Protein AF-A0A0F9RUY9-F1 (afdb_monomer)

Foldseek 3Di:
DDDPPPPPDDDCDCADPLLPPQQWRDKDKDKDWDWDADPVRDIDTAWIKIKMKTKGFWDAPPDDDDAKKKKKKFWDWDWDWDQDPNFTFIDTATDDDIKIKIKADDGPQKDFDFDDKDWDKDWDCVCDPPTDIDIIIMTIGAQIWGRTTDDTGGSCLNGAWDDDCSCVPSPCPVAVPKTKRWGMKMWIDHPPDGIMIMTMIMIIDRD

Radius of gyration: 20.57 Å; Cα contacts (8 Å, |Δi|>4): 432; chains: 1; bounding box: 50×34×67 Å

Sequence (207 aa):
MAALRTNCACDIVAEFPILKGLGIISANVRTNTDVMLAANNQPLYGATTGDLSITAYAPLSSESLKCSARAGVNYNWDRRTECENGNLIVHFIPRGGIRAYKEGPVTSNINITVVRGYTSFSASASSGPTTPFIYNLHEDGYNFSYSGSPITISESDSKNPKSLSIFTNTGVDLLVNATYYLQSFSWEYTSPNVPTVSYSFLLSYDG

Nearest PDB structures (foldseek):
  6ekv-assembly1_A  TM=3.788E-01  e=4.126E+00  Clostridium botulinum A2 str. Kyoto
  4bcl-assembly1_A  TM=1.188E-01  e=4.216E-01  Prosthecochloris aestuarii
  4tsh-assembly1_B  TM=1.749E-01  e=3.519E+00  Streptococcus mutans
  8fbf-assembly2_B  TM=1.381E-01  e=5.379E+00  Clostridium botulinum E1 str. 'BoNT E Beluga'
  8fbf-assembly1_A  TM=1.053E-01  e=9.641E+00  Clostridium botulinum E1 str. 'BoNT E Beluga'

Organism: NCBI:txid412755

Solvent-accessible surface area (backbone atoms only — not comparable to full-atom values): 12064 Å² total; per-residue (Å²): 138,84,80,82,80,82,78,82,78,87,76,92,54,92,43,42,81,70,49,68,92,47,46,35,53,47,74,48,77,48,77,49,63,45,76,46,71,44,101,82,73,46,80,43,77,51,46,33,37,35,41,38,40,40,33,27,45,44,71,68,94,82,68,84,76,81,58,54,18,37,35,37,37,47,45,50,65,46,81,44,80,46,77,58,98,87,42,55,44,67,47,74,43,58,48,82,78,59,54,22,40,39,27,40,71,62,61,88,46,55,47,61,49,73,76,50,74,48,81,44,77,49,69,51,78,90,61,45,98,77,43,70,71,47,79,33,56,33,31,39,23,30,68,46,32,31,71,36,58,75,67,63,43,49,56,64,43,66,76,38,73,44,84,76,70,85,35,75,85,48,85,52,68,92,56,84,86,47,50,28,31,61,33,34,40,40,38,43,32,53,71,95,53,80,37,33,32,38,40,34,27,40,38,32,34,80,126

Secondary structure (DSSP, 8-state):
-------------SS-GGGTTS-EEEEEEEEEEEEEE-TTSPEEEEEEEEEEEEEEEPP-SS----S-EEEEEEEEEEEEEEEETTEEEEEEEEEEEEEEEEESS--TTEEEEEEEEEEEEE--GGG-TTPPPEEEEEEEEEEEEE--SS--B-GGGGTS-B--GGGTTSS--SSTTPEEEEEEEEEEE-TTSPPEEEEEEEEEE--

Mean predicted aligned error: 9.78 Å

pLDDT: mean 79.73, std 13.86, range [33.72, 95.88]

Structure (mmCIF, N/CA/C/O backbone):
data_AF-A0A0F9RUY9-F1
#
_entry.id   AF-A0A0F9RUY9-F1
#
loop_
_atom_site.group_PDB
_atom_site.id
_atom_site.type_symbol
_atom_site.label_atom_id
_atom_site.label_alt_id
_atom_site.label_comp_id
_atom_site.label_asym_id
_atom_site.label_entity_id
_atom_site.label_seq_id
_atom_site.pdbx_PDB_ins_code
_atom_site.Cartn_x
_atom_site.Cartn_y
_atom_site.Cartn_z
_atom_site.occupancy
_atom_site.B_iso_or_equiv
_atom_site.auth_seq_id
_atom_site.auth_comp_id
_atom_site.auth_asym_id
_atom_site.auth_atom_id
_atom_site.pdbx_PDB_model_num
ATOM 1 N N . MET A 1 1 ? 34.655 12.135 -18.437 1.00 33.72 1 MET A N 1
ATOM 2 C CA . MET A 1 1 ? 34.338 11.422 -17.181 1.00 33.72 1 MET A CA 1
ATOM 3 C C . MET A 1 1 ? 33.744 12.425 -16.207 1.00 33.72 1 MET A C 1
ATOM 5 O O . MET A 1 1 ? 34.487 13.200 -15.621 1.00 33.72 1 MET A O 1
ATOM 9 N N . ALA A 1 2 ? 32.415 12.495 -16.121 1.00 34.81 2 ALA A N 1
ATOM 10 C CA . ALA A 1 2 ? 31.745 13.335 -15.134 1.00 34.81 2 ALA A CA 1
ATOM 11 C C . ALA A 1 2 ? 31.729 12.580 -13.800 1.00 34.81 2 ALA A C 1
ATOM 13 O O . ALA A 1 2 ? 31.236 11.457 -13.729 1.00 34.81 2 ALA A O 1
ATOM 14 N N . ALA A 1 3 ? 32.334 13.169 -12.771 1.00 35.25 3 ALA A N 1
ATOM 15 C CA . ALA A 1 3 ? 32.329 12.620 -11.426 1.00 35.25 3 ALA A CA 1
ATOM 16 C C . ALA A 1 3 ? 30.895 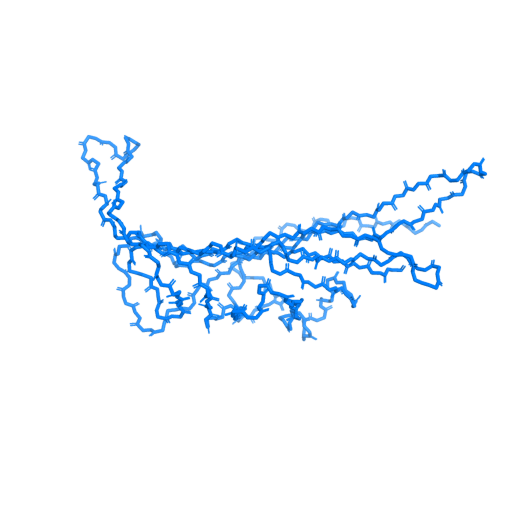12.641 -10.877 1.00 35.25 3 ALA A C 1
ATOM 18 O O . ALA A 1 3 ? 30.324 13.715 -10.676 1.00 35.25 3 ALA A O 1
ATOM 19 N N . LEU A 1 4 ? 30.323 11.461 -10.634 1.00 35.78 4 LEU A N 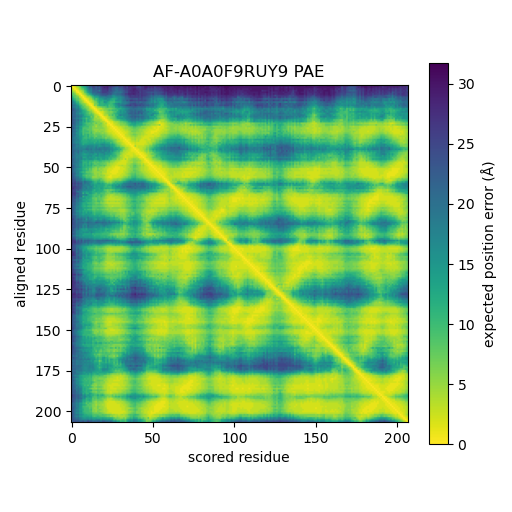1
ATOM 20 C CA . LEU A 1 4 ? 29.107 11.305 -9.840 1.00 35.78 4 LEU A CA 1
ATOM 21 C C . LEU A 1 4 ? 29.417 11.787 -8.419 1.00 35.78 4 LEU A C 1
ATOM 23 O O . LEU A 1 4 ? 30.058 11.089 -7.636 1.00 35.78 4 LEU A O 1
ATOM 27 N N . ARG A 1 5 ? 29.012 13.019 -8.096 1.00 37.62 5 ARG A N 1
ATOM 28 C CA . ARG A 1 5 ? 29.024 13.516 -6.719 1.00 37.62 5 ARG A CA 1
ATOM 29 C C . ARG A 1 5 ? 27.915 12.799 -5.954 1.00 37.62 5 ARG A C 1
ATOM 31 O O . ARG A 1 5 ? 26.756 13.193 -6.028 1.00 37.62 5 ARG A O 1
ATOM 38 N N . THR A 1 6 ? 28.266 11.752 -5.217 1.00 50.25 6 THR A N 1
ATOM 39 C CA . THR A 1 6 ? 27.408 11.145 -4.194 1.00 50.25 6 THR A CA 1
ATOM 40 C C . THR A 1 6 ? 27.319 12.080 -2.991 1.00 50.25 6 THR A C 1
ATOM 42 O O . THR A 1 6 ? 28.040 11.923 -2.008 1.00 50.25 6 THR A O 1
ATOM 45 N N . ASN A 1 7 ? 26.451 13.087 -3.077 1.00 44.03 7 ASN A N 1
ATOM 46 C CA . ASN A 1 7 ? 26.002 13.828 -1.903 1.00 44.03 7 ASN A CA 1
ATOM 47 C C . ASN A 1 7 ? 24.937 12.983 -1.193 1.00 44.03 7 ASN A C 1
ATOM 49 O O . ASN A 1 7 ? 23.747 13.125 -1.460 1.00 44.03 7 ASN A O 1
ATOM 53 N N . CYS A 1 8 ? 25.361 12.087 -0.302 1.00 46.50 8 CYS A N 1
ATOM 54 C CA . CYS A 1 8 ? 24.449 11.474 0.659 1.00 46.50 8 CYS A CA 1
ATOM 55 C C . CYS A 1 8 ? 24.128 12.517 1.738 1.00 46.50 8 CYS A C 1
ATOM 57 O O . CYS A 1 8 ? 24.920 12.720 2.656 1.00 46.50 8 CYS A O 1
ATOM 59 N N . ALA A 1 9 ? 23.000 13.212 1.597 1.00 53.66 9 ALA A N 1
ATOM 60 C CA . ALA A 1 9 ? 22.453 14.061 2.649 1.00 53.66 9 ALA A CA 1
ATOM 61 C C . ALA A 1 9 ? 21.526 13.216 3.535 1.00 53.66 9 ALA A C 1
ATOM 63 O O . ALA A 1 9 ? 20.543 12.654 3.055 1.00 53.66 9 ALA A O 1
ATOM 64 N N . CYS A 1 10 ? 21.866 13.097 4.819 1.00 46.53 10 CYS A N 1
ATOM 65 C CA . CYS A 1 10 ? 21.013 12.483 5.833 1.00 46.53 10 CYS A CA 1
ATOM 66 C C . CYS A 1 10 ? 20.283 13.595 6.589 1.00 46.53 10 CYS A C 1
ATOM 68 O O . CYS A 1 10 ? 20.780 14.069 7.609 1.00 46.53 10 CYS A O 1
ATOM 70 N N . ASP A 1 11 ? 19.119 14.005 6.094 1.00 53.34 11 ASP A N 1
ATOM 71 C CA . ASP A 1 11 ? 18.279 14.978 6.787 1.00 53.34 11 ASP A CA 1
ATOM 72 C C . ASP A 1 11 ? 17.234 14.246 7.636 1.00 53.34 11 ASP A C 1
ATOM 74 O O . ASP A 1 11 ? 16.427 13.464 7.130 1.00 53.34 11 ASP A O 1
ATOM 78 N N . ILE A 1 12 ? 17.247 14.490 8.949 1.00 49.38 12 ILE A N 1
ATOM 79 C CA . ILE A 1 12 ? 16.188 14.021 9.848 1.00 49.38 12 ILE A CA 1
ATOM 80 C C . ILE A 1 12 ? 14.989 14.937 9.626 1.00 49.38 12 ILE A C 1
ATOM 82 O O . ILE A 1 12 ? 14.975 16.083 10.076 1.00 49.38 12 ILE A O 1
ATOM 86 N N . VAL A 1 13 ? 13.983 14.436 8.919 1.00 53.25 13 VAL A N 1
ATOM 87 C CA . VAL A 1 13 ? 12.776 15.191 8.588 1.00 53.25 13 VAL A CA 1
ATOM 88 C C . VAL A 1 13 ? 11.561 14.526 9.227 1.00 53.25 13 VAL A C 1
ATOM 90 O O . VAL A 1 13 ? 11.360 13.323 9.100 1.00 53.25 13 VAL A O 1
ATOM 93 N N . ALA A 1 14 ? 10.752 15.310 9.946 1.00 56.56 14 ALA A N 1
ATOM 94 C CA . ALA A 1 14 ? 9.474 14.839 10.492 1.00 56.56 14 ALA A CA 1
ATOM 95 C C . ALA A 1 14 ? 8.429 14.584 9.386 1.00 56.56 14 ALA A C 1
ATOM 97 O O . ALA A 1 14 ? 7.469 13.844 9.587 1.00 56.56 14 ALA A O 1
ATOM 98 N N . GLU A 1 15 ? 8.633 15.207 8.225 1.00 61.81 15 GLU A N 1
ATOM 99 C CA . GLU A 1 15 ? 7.863 15.030 7.002 1.00 61.81 15 GLU A CA 1
ATOM 100 C C . GLU A 1 15 ? 8.787 15.275 5.806 1.00 61.81 15 GLU A C 1
ATOM 102 O O . GLU A 1 15 ? 9.614 16.189 5.837 1.00 61.81 15 GLU A O 1
ATOM 107 N N . PHE A 1 16 ? 8.641 14.481 4.747 1.00 63.34 16 PHE A N 1
ATOM 108 C CA . PHE A 1 16 ? 9.443 14.619 3.534 1.00 63.34 16 PHE A CA 1
ATOM 109 C C . PHE A 1 16 ? 9.288 16.041 2.939 1.00 63.34 16 PHE A C 1
ATOM 111 O O . PHE A 1 16 ? 8.180 16.396 2.529 1.00 63.34 16 PHE A O 1
ATOM 118 N N . PRO A 1 17 ? 10.353 16.871 2.848 1.00 58.31 17 PRO A N 1
ATOM 119 C CA . PRO A 1 17 ? 10.231 18.299 2.512 1.00 58.31 17 PRO A CA 1
ATOM 120 C C . PRO A 1 17 ? 9.554 18.565 1.167 1.00 58.31 17 PRO A C 1
ATOM 122 O O . PRO A 1 17 ? 8.860 19.562 0.990 1.00 58.31 17 PRO A O 1
ATOM 125 N N . ILE A 1 18 ? 9.760 17.643 0.231 1.00 60.81 18 ILE A N 1
ATOM 126 C CA . ILE A 1 18 ? 9.258 17.699 -1.139 1.00 60.81 18 ILE A CA 1
ATOM 127 C C . ILE A 1 18 ? 7.768 17.306 -1.216 1.00 60.81 18 ILE A C 1
ATOM 129 O O . ILE A 1 18 ? 7.078 17.685 -2.154 1.00 60.81 18 ILE A O 1
ATOM 133 N N . LEU A 1 19 ? 7.251 16.595 -0.208 1.00 62.41 19 LEU A N 1
ATOM 134 C CA . LEU A 1 19 ? 5.874 16.087 -0.123 1.00 62.41 19 LEU A CA 1
ATOM 135 C C . LEU A 1 19 ? 5.131 16.695 1.078 1.00 62.41 19 LEU A C 1
ATOM 137 O O . LEU A 1 19 ? 4.232 16.077 1.647 1.00 62.41 19 LEU A O 1
ATOM 141 N N . LYS A 1 20 ? 5.534 17.905 1.483 1.00 59.38 20 LYS A N 1
ATOM 142 C CA . LYS A 1 20 ? 5.002 18.601 2.655 1.00 59.38 20 LYS A CA 1
ATOM 143 C C . LYS A 1 20 ? 3.483 18.790 2.552 1.00 59.38 20 LYS A C 1
ATOM 145 O O . LYS A 1 20 ? 2.987 19.309 1.554 1.00 59.38 20 LYS A O 1
ATOM 150 N N . GLY A 1 21 ? 2.753 18.404 3.595 1.00 64.12 21 GLY A N 1
ATOM 151 C CA . GLY A 1 21 ? 1.291 18.375 3.654 1.00 64.12 21 GLY A CA 1
ATOM 152 C C . GLY A 1 21 ? 0.657 17.035 3.260 1.00 64.12 21 GLY A C 1
ATOM 153 O O . GLY A 1 21 ? -0.555 16.890 3.406 1.00 64.12 21 GLY A O 1
ATOM 154 N N . LEU A 1 22 ? 1.438 16.055 2.788 1.00 68.31 22 LEU A N 1
ATOM 155 C CA . LEU A 1 22 ? 0.944 14.714 2.444 1.00 68.31 22 LEU A CA 1
ATOM 156 C C . LEU A 1 22 ? 1.126 13.701 3.583 1.00 68.31 22 LEU A C 1
ATOM 158 O O . LEU A 1 22 ? 0.617 12.584 3.487 1.00 68.31 22 LEU A O 1
ATOM 162 N N . GLY A 1 23 ? 1.839 14.064 4.656 1.00 75.25 23 GLY A N 1
ATOM 163 C CA . GLY A 1 23 ? 2.052 13.192 5.810 1.00 75.25 23 GLY A CA 1
ATOM 164 C C . GLY A 1 23 ? 2.967 12.002 5.515 1.00 75.25 23 GLY A C 1
ATOM 165 O O . GLY A 1 23 ? 2.888 10.993 6.211 1.00 75.25 23 GLY A O 1
ATOM 166 N N . ILE A 1 24 ? 3.812 12.089 4.483 1.00 81.00 24 ILE A N 1
ATOM 167 C CA . ILE A 1 24 ? 4.774 11.037 4.131 1.00 81.00 24 ILE A CA 1
ATOM 168 C C . ILE A 1 24 ? 5.964 11.100 5.091 1.00 81.00 24 ILE A C 1
ATOM 170 O O . ILE A 1 24 ? 6.647 12.121 5.200 1.00 81.00 24 ILE A O 1
ATOM 174 N N . ILE A 1 25 ? 6.195 9.982 5.777 1.00 83.50 25 ILE A N 1
ATOM 175 C CA . ILE A 1 25 ? 7.225 9.801 6.804 1.00 83.50 25 ILE A CA 1
ATOM 176 C C . ILE A 1 25 ? 8.523 9.334 6.150 1.00 83.50 25 ILE A C 1
ATOM 178 O O . ILE A 1 25 ? 9.598 9.852 6.442 1.00 83.50 25 ILE A O 1
ATOM 182 N N . SER A 1 26 ? 8.431 8.355 5.251 1.00 84.19 26 SER A N 1
ATOM 183 C CA . SER A 1 26 ? 9.584 7.809 4.545 1.00 84.19 26 SER A CA 1
ATOM 184 C C . SER A 1 26 ? 9.193 7.284 3.167 1.00 84.19 26 SER A C 1
ATOM 186 O O . SER A 1 26 ? 8.065 6.850 2.930 1.00 84.19 26 SER A O 1
ATOM 188 N N . ALA A 1 27 ? 10.150 7.330 2.246 1.00 82.62 27 ALA A N 1
ATOM 189 C CA . ALA A 1 27 ? 10.060 6.703 0.940 1.00 82.62 27 ALA A CA 1
ATOM 190 C C . ALA A 1 27 ? 11.427 6.106 0.596 1.00 82.62 27 ALA A C 1
ATOM 192 O O . ALA A 1 27 ? 12.461 6.715 0.873 1.00 82.62 27 ALA A O 1
ATOM 193 N N . ASN A 1 28 ? 11.437 4.914 0.014 1.00 86.00 28 ASN A N 1
ATOM 194 C CA . ASN A 1 28 ? 12.646 4.238 -0.437 1.00 86.00 28 ASN A CA 1
ATOM 195 C C . ASN A 1 28 ? 12.386 3.630 -1.809 1.00 86.00 28 ASN A C 1
ATOM 197 O O . ASN A 1 28 ? 11.367 2.970 -1.996 1.00 86.00 28 ASN A O 1
ATOM 201 N N . VAL A 1 29 ? 13.307 3.859 -2.739 1.00 85.31 29 VAL A N 1
ATOM 202 C CA . VAL A 1 29 ? 13.280 3.290 -4.083 1.00 85.31 29 VAL A CA 1
ATOM 203 C C . VAL A 1 29 ? 14.535 2.462 -4.268 1.00 85.31 29 VAL A C 1
ATOM 205 O O . VAL A 1 29 ? 15.649 2.949 -4.071 1.00 85.31 29 VAL A O 1
ATOM 208 N N . ARG A 1 30 ? 14.351 1.218 -4.689 1.00 86.94 30 ARG A N 1
ATOM 209 C CA . ARG A 1 30 ? 15.429 0.322 -5.088 1.00 86.94 30 ARG A CA 1
ATOM 210 C C . ARG A 1 30 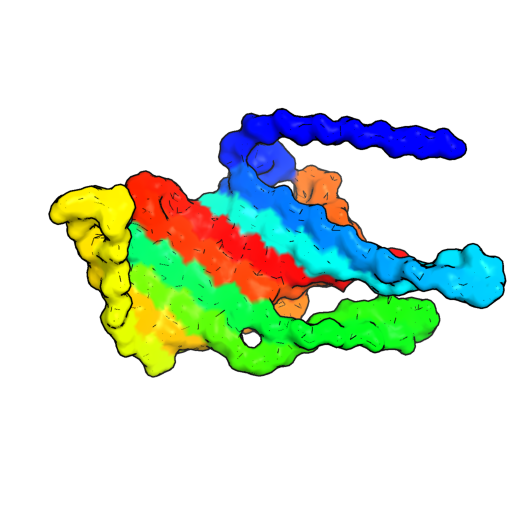? 15.163 -0.127 -6.503 1.00 86.94 30 ARG A C 1
ATOM 212 O O . ARG A 1 30 ? 14.102 -0.659 -6.798 1.00 86.94 30 ARG A O 1
ATOM 219 N N . THR A 1 31 ? 16.131 0.086 -7.376 1.00 85.69 31 THR A N 1
ATOM 220 C CA . THR A 1 31 ? 16.049 -0.303 -8.780 1.00 85.69 31 THR A CA 1
ATOM 221 C C . THR A 1 31 ? 17.241 -1.167 -9.133 1.00 85.69 31 THR A C 1
ATOM 223 O O . THR A 1 31 ? 18.333 -1.016 -8.582 1.00 85.69 31 THR A O 1
ATOM 226 N N . ASN A 1 32 ? 17.016 -2.103 -10.042 1.00 83.94 32 ASN A N 1
ATOM 227 C CA . ASN A 1 32 ? 18.056 -2.929 -10.610 1.00 83.94 32 ASN A CA 1
ATOM 228 C C . ASN A 1 32 ? 17.792 -3.119 -12.103 1.00 83.94 32 ASN A C 1
ATOM 230 O O . ASN A 1 32 ? 16.689 -3.497 -12.509 1.00 83.94 32 ASN A O 1
ATOM 234 N N . THR A 1 33 ? 18.819 -2.864 -12.903 1.00 83.50 33 THR A N 1
ATOM 235 C CA . THR A 1 33 ? 18.813 -3.096 -14.346 1.00 83.50 33 THR A CA 1
ATOM 236 C C . THR A 1 33 ? 19.577 -4.381 -14.606 1.00 83.50 33 THR A C 1
ATOM 238 O O . THR A 1 33 ? 20.707 -4.533 -14.142 1.00 83.50 33 THR A O 1
ATOM 241 N N . ASP A 1 34 ? 18.966 -5.315 -15.330 1.00 77.62 34 ASP A N 1
ATOM 242 C CA . ASP A 1 34 ? 19.680 -6.516 -15.755 1.00 77.62 34 ASP A CA 1
ATOM 243 C C . ASP A 1 34 ? 20.735 -6.136 -16.806 1.00 77.62 34 ASP A C 1
ATOM 245 O O . ASP A 1 34 ? 20.442 -5.388 -17.739 1.00 77.62 34 ASP A O 1
ATOM 249 N N . VAL A 1 35 ? 21.972 -6.602 -16.646 1.00 81.81 35 VAL A N 1
ATOM 250 C CA . VAL A 1 35 ? 23.069 -6.308 -17.577 1.00 81.81 35 VAL A CA 1
ATOM 251 C C . VAL A 1 35 ? 23.782 -7.605 -17.913 1.00 81.81 35 VAL A C 1
ATOM 253 O O . VAL A 1 35 ? 24.417 -8.227 -17.061 1.00 81.81 35 VAL A O 1
ATOM 256 N N . MET A 1 36 ? 23.722 -7.986 -19.185 1.00 81.06 36 MET A N 1
ATOM 257 C CA . 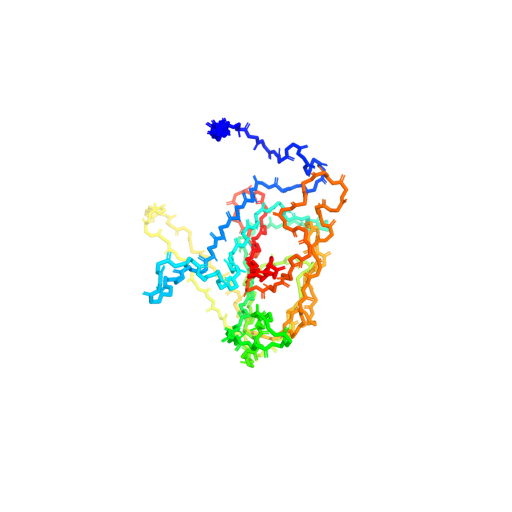MET A 1 36 ? 24.438 -9.138 -19.725 1.00 81.06 36 MET A CA 1
ATOM 258 C C . MET A 1 36 ? 25.552 -8.669 -20.658 1.00 81.06 36 MET A C 1
ATOM 260 O O . MET A 1 36 ? 25.437 -7.637 -21.308 1.00 81.06 36 MET A O 1
ATOM 264 N N . LEU A 1 37 ? 26.645 -9.424 -20.755 1.00 83.81 37 LEU A N 1
ATOM 265 C CA . LEU A 1 37 ? 27.693 -9.163 -21.744 1.00 83.81 37 LEU A CA 1
ATOM 266 C C . LEU A 1 37 ? 27.493 -10.090 -22.942 1.00 83.81 37 LEU A C 1
ATOM 268 O O . LEU A 1 37 ? 27.440 -11.310 -22.790 1.00 83.81 37 LEU A O 1
ATOM 272 N N . ALA A 1 38 ? 27.392 -9.513 -24.135 1.00 82.62 38 ALA A N 1
ATOM 273 C CA . ALA A 1 38 ? 27.418 -10.269 -25.378 1.00 82.62 38 ALA A CA 1
ATOM 274 C C . ALA A 1 38 ? 28.817 -10.864 -25.633 1.00 82.62 38 ALA A C 1
ATOM 276 O O . ALA A 1 38 ? 29.815 -10.433 -25.055 1.00 82.62 38 ALA A O 1
ATOM 277 N N . ALA A 1 39 ? 28.908 -11.829 -26.556 1.00 82.88 39 ALA A N 1
ATOM 278 C CA . ALA A 1 39 ? 30.161 -12.515 -26.908 1.00 82.88 39 ALA A CA 1
ATOM 279 C C . ALA A 1 39 ? 31.281 -11.580 -27.420 1.00 82.88 39 ALA A C 1
ATOM 281 O O . ALA A 1 39 ? 32.444 -11.970 -27.463 1.00 82.88 39 ALA A O 1
ATOM 282 N N . ASN A 1 40 ? 30.939 -10.349 -27.803 1.00 89.00 40 ASN A N 1
ATOM 283 C CA . ASN A 1 40 ? 31.860 -9.290 -28.219 1.00 89.00 40 ASN A CA 1
ATOM 284 C C . ASN A 1 40 ? 32.165 -8.270 -27.097 1.00 89.00 40 ASN A C 1
ATOM 286 O O . ASN A 1 40 ? 32.623 -7.167 -27.392 1.00 89.00 40 ASN A O 1
ATOM 290 N N . ASN A 1 41 ? 31.886 -8.605 -25.832 1.00 85.81 41 ASN A N 1
ATOM 291 C CA . ASN A 1 41 ? 31.998 -7.726 -24.661 1.00 85.81 41 ASN A CA 1
ATOM 292 C C . ASN A 1 41 ? 31.137 -6.449 -24.725 1.00 85.81 41 ASN A C 1
ATOM 294 O O . ASN A 1 41 ? 31.401 -5.496 -23.990 1.00 85.81 41 ASN A O 1
ATOM 298 N N . GLN A 1 42 ? 30.100 -6.403 -25.565 1.00 82.56 42 GLN A N 1
ATOM 299 C CA . GLN A 1 42 ? 29.141 -5.300 -25.528 1.00 82.56 42 GLN A CA 1
ATOM 300 C C . GLN A 1 42 ? 28.101 -5.535 -24.423 1.00 82.56 42 GLN A C 1
ATOM 302 O O . GLN A 1 42 ? 27.559 -6.641 -24.333 1.00 82.56 42 GLN A O 1
ATOM 307 N N . PRO A 1 43 ? 27.813 -4.528 -23.579 1.00 80.31 43 PRO A N 1
ATOM 308 C CA . PRO A 1 43 ? 26.747 -4.626 -22.595 1.00 80.31 43 PRO A CA 1
ATOM 309 C C . PRO A 1 43 ? 25.386 -4.630 -23.298 1.00 80.31 43 PRO A C 1
ATOM 311 O O . PRO A 1 43 ? 25.072 -3.742 -24.089 1.00 80.31 43 PRO A O 1
ATOM 314 N N . LEU A 1 44 ? 24.588 -5.644 -22.991 1.00 77.69 44 LEU A N 1
ATOM 315 C CA . LEU A 1 44 ? 23.171 -5.741 -23.294 1.00 77.69 44 LEU A CA 1
ATOM 316 C C . LEU A 1 44 ? 22.410 -5.358 -22.029 1.00 77.69 44 LEU A C 1
ATOM 318 O O . LEU A 1 44 ? 22.541 -6.014 -20.994 1.00 77.69 44 LEU A O 1
ATOM 322 N N . TYR A 1 45 ? 21.639 -4.283 -22.125 1.00 79.44 45 TYR A N 1
ATOM 323 C CA . TYR A 1 45 ? 20.784 -3.814 -21.046 1.00 79.44 45 TYR A CA 1
ATOM 324 C C . TYR A 1 45 ? 19.422 -4.499 -21.164 1.00 79.44 45 TYR A C 1
ATOM 326 O O . TYR A 1 45 ? 18.786 -4.456 -22.216 1.00 79.44 45 TYR A O 1
ATOM 334 N N . GLY A 1 46 ? 19.009 -5.175 -20.099 1.00 73.69 46 GLY A N 1
ATOM 335 C CA . GLY A 1 46 ? 17.659 -5.688 -19.928 1.00 73.69 46 GLY A CA 1
ATOM 336 C C . GLY A 1 46 ? 16.747 -4.663 -19.257 1.00 73.69 46 GLY A C 1
ATOM 337 O O . GLY A 1 46 ? 17.136 -3.528 -18.982 1.00 73.69 46 GLY A O 1
ATOM 338 N N . ALA A 1 47 ? 15.518 -5.081 -18.968 1.00 76.75 47 ALA A N 1
ATOM 339 C CA . ALA A 1 47 ? 14.538 -4.227 -18.311 1.00 76.75 47 ALA A CA 1
ATOM 340 C C . ALA A 1 47 ? 14.986 -3.812 -16.899 1.00 76.75 47 ALA A C 1
ATOM 342 O O . ALA A 1 47 ? 15.610 -4.589 -16.163 1.00 76.75 47 ALA A O 1
ATOM 343 N N . THR A 1 48 ? 14.619 -2.594 -16.498 1.00 82.19 48 THR A N 1
ATOM 344 C CA . THR A 1 48 ? 14.852 -2.110 -15.135 1.00 82.19 48 THR A CA 1
ATOM 345 C C . THR A 1 48 ? 13.630 -2.414 -14.283 1.00 82.19 48 THR A C 1
ATOM 347 O O . THR A 1 48 ? 12.517 -1.990 -14.587 1.00 82.19 48 THR A O 1
ATOM 350 N N . THR A 1 49 ? 13.833 -3.149 -13.193 1.00 86.75 49 THR A N 1
ATOM 351 C CA . THR A 1 49 ? 12.769 -3.466 -12.232 1.00 86.75 49 THR A CA 1
ATOM 352 C C . THR A 1 49 ? 13.176 -3.040 -10.836 1.00 86.75 49 THR A C 1
ATOM 354 O O . THR A 1 49 ? 14.361 -2.883 -10.542 1.00 86.75 49 THR A O 1
ATOM 357 N N . GLY A 1 50 ? 12.203 -2.836 -9.960 1.00 87.62 50 GLY A N 1
ATOM 358 C CA . GLY A 1 50 ? 12.502 -2.390 -8.611 1.00 87.62 50 GLY A CA 1
ATOM 359 C C . GLY A 1 50 ? 11.325 -2.448 -7.659 1.00 87.62 50 GLY A C 1
ATOM 360 O O . GLY A 1 50 ? 10.237 -2.915 -8.009 1.00 87.62 50 GLY A O 1
ATOM 361 N N . ASP A 1 51 ? 11.563 -1.913 -6.472 1.00 88.81 51 ASP A N 1
ATOM 362 C CA . ASP A 1 51 ? 10.574 -1.708 -5.432 1.00 88.81 51 ASP A CA 1
ATOM 363 C C . ASP A 1 51 ? 10.576 -0.253 -4.949 1.00 88.81 51 ASP A C 1
ATOM 365 O O . ASP A 1 51 ? 11.616 0.398 -4.834 1.00 88.81 51 ASP A O 1
ATOM 369 N N . LEU A 1 52 ? 9.378 0.261 -4.688 1.00 88.75 52 LEU A N 1
ATOM 370 C CA . LEU A 1 52 ? 9.135 1.540 -4.036 1.00 88.75 52 LEU A CA 1
ATOM 371 C C . LEU A 1 52 ? 8.324 1.271 -2.770 1.00 88.75 52 LEU A C 1
ATOM 373 O O . LEU A 1 52 ? 7.164 0.865 -2.842 1.00 88.75 52 LEU A O 1
ATOM 377 N N . SER A 1 53 ? 8.916 1.532 -1.609 1.00 91.31 53 SER A N 1
ATOM 378 C CA . SER A 1 53 ? 8.227 1.471 -0.321 1.00 91.31 53 SER A CA 1
ATOM 379 C C . SER A 1 53 ? 7.950 2.879 0.195 1.00 91.31 53 SER A C 1
ATOM 381 O O . SER A 1 53 ? 8.877 3.686 0.278 1.00 91.31 53 SER A O 1
ATOM 383 N N . ILE A 1 54 ? 6.709 3.169 0.576 1.00 89.50 54 ILE A N 1
ATOM 384 C CA . ILE A 1 54 ? 6.292 4.459 1.142 1.00 89.50 54 ILE A CA 1
ATOM 385 C C . ILE A 1 54 ? 5.627 4.209 2.489 1.00 89.50 54 ILE A C 1
ATOM 387 O O . ILE A 1 54 ? 4.713 3.393 2.568 1.00 89.50 54 ILE A O 1
ATOM 391 N N . THR A 1 55 ? 6.013 4.958 3.517 1.00 91.19 55 THR A N 1
ATOM 392 C CA . THR A 1 55 ? 5.314 4.996 4.805 1.00 91.19 55 THR A CA 1
ATOM 393 C C . THR A 1 55 ? 4.812 6.411 5.073 1.00 91.19 55 THR A C 1
ATOM 395 O O . THR A 1 55 ? 5.538 7.388 4.890 1.00 91.19 55 THR A O 1
ATOM 398 N N . ALA A 1 56 ? 3.560 6.535 5.507 1.00 90.06 56 ALA A N 1
ATOM 399 C CA . ALA A 1 56 ? 2.899 7.808 5.774 1.00 90.06 56 ALA A CA 1
ATOM 400 C C . ALA A 1 56 ? 1.974 7.726 6.996 1.00 90.06 56 ALA A C 1
ATOM 402 O O . ALA A 1 56 ? 1.631 6.639 7.460 1.00 90.06 56 ALA A O 1
ATOM 403 N N . TYR A 1 57 ? 1.552 8.876 7.515 1.00 89.38 57 TYR A N 1
ATOM 404 C CA . TYR A 1 57 ? 0.508 8.955 8.533 1.00 89.38 57 TYR A CA 1
ATOM 405 C C . TYR A 1 57 ? -0.858 8.638 7.925 1.00 89.38 57 TYR A C 1
ATOM 407 O O . TYR A 1 57 ? -1.195 9.110 6.836 1.00 89.38 57 TYR A O 1
ATOM 415 N N . ALA A 1 58 ? -1.659 7.852 8.641 1.00 87.75 58 ALA A N 1
ATOM 416 C CA . ALA A 1 58 ? -3.029 7.572 8.238 1.00 87.75 58 ALA A CA 1
ATOM 417 C C . ALA A 1 58 ? -3.958 8.697 8.732 1.00 87.75 58 ALA A C 1
ATOM 419 O O . ALA A 1 58 ? -3.917 9.029 9.921 1.00 87.75 58 ALA A O 1
ATOM 420 N N . PRO A 1 59 ? -4.825 9.275 7.883 1.00 83.44 59 PRO A N 1
ATOM 421 C CA . PRO A 1 59 ? -5.829 10.214 8.348 1.00 83.44 59 PRO A CA 1
ATOM 422 C C . PRO A 1 59 ? -6.856 9.493 9.223 1.00 83.44 59 PRO A C 1
ATOM 424 O O . PRO A 1 59 ? -7.307 8.387 8.913 1.00 83.44 59 PRO A O 1
ATOM 427 N N . LEU A 1 60 ? -7.260 10.162 10.299 1.00 77.25 60 LEU A N 1
ATOM 428 C CA . LEU A 1 60 ? -8.379 9.747 11.133 1.00 77.25 60 LEU A CA 1
ATOM 429 C C . LEU A 1 60 ? -9.602 10.582 10.762 1.00 77.25 60 LEU A C 1
ATOM 431 O O . LEU A 1 60 ? -9.632 11.793 10.978 1.00 77.25 60 LEU A O 1
ATOM 435 N N . SER A 1 61 ? -10.625 9.931 10.218 1.00 63.50 61 SER A N 1
ATOM 436 C CA . SER A 1 61 ? -11.868 10.565 9.766 1.00 63.50 61 SER A CA 1
ATOM 437 C C . SER A 1 61 ? -12.843 10.786 10.931 1.00 63.50 61 SER A C 1
ATOM 439 O O . SER A 1 61 ? -13.999 10.398 10.826 1.00 63.50 61 SER A O 1
ATOM 441 N N . SER A 1 62 ? -12.381 11.386 12.041 1.00 67.31 62 SER A N 1
ATOM 442 C CA . SER A 1 62 ? -13.094 11.630 13.325 1.00 67.31 62 SER A CA 1
ATOM 443 C C . SER A 1 62 ? -13.136 10.491 14.358 1.00 67.31 62 SER A C 1
ATOM 445 O O . SER A 1 62 ? -13.756 10.625 15.413 1.00 67.31 62 SER A O 1
ATOM 447 N N . GLU A 1 63 ? -12.432 9.390 14.113 1.00 76.38 63 GLU A N 1
ATOM 448 C CA . GLU A 1 63 ? -12.445 8.228 15.007 1.00 76.38 63 GLU A CA 1
ATOM 449 C C . GLU A 1 63 ? -11.471 8.368 16.182 1.00 76.38 63 GLU A C 1
ATOM 451 O O . GLU A 1 63 ? -10.317 8.766 16.019 1.00 76.38 63 GLU A O 1
ATOM 456 N N . SER A 1 64 ? -11.921 7.963 17.373 1.00 77.00 64 SER A N 1
ATOM 457 C CA . SER A 1 64 ? -11.051 7.775 18.536 1.00 77.00 64 SER A CA 1
ATOM 458 C C . SER A 1 64 ? -10.663 6.303 18.639 1.00 77.00 64 SER A C 1
ATOM 460 O O . SER A 1 64 ? -11.417 5.474 19.154 1.00 77.00 64 SER A O 1
ATOM 462 N N . LEU A 1 65 ? -9.474 5.980 18.139 1.00 79.56 65 LEU A N 1
ATOM 463 C CA . LEU A 1 65 ? -8.882 4.661 18.317 1.00 79.56 65 LEU A CA 1
ATOM 464 C C . LEU A 1 65 ? -8.342 4.545 19.745 1.00 79.56 65 LEU A C 1
ATOM 466 O O . LEU A 1 65 ? -7.511 5.344 20.167 1.00 79.56 65 LEU A O 1
ATOM 470 N N . LYS A 1 66 ? -8.848 3.571 20.507 1.00 81.88 66 LYS A N 1
ATOM 471 C CA . LYS A 1 66 ? -8.401 3.298 21.888 1.00 81.88 66 LYS A CA 1
ATOM 472 C C . LYS A 1 66 ? -7.534 2.048 21.997 1.00 81.88 66 LYS A C 1
ATOM 474 O O . LYS A 1 66 ? -6.706 1.951 22.897 1.00 81.88 66 LYS A O 1
ATOM 479 N N . CYS A 1 67 ? -7.740 1.097 21.093 1.00 84.06 67 CYS A N 1
ATOM 480 C CA . CYS A 1 67 ? -7.079 -0.201 21.085 1.00 84.06 67 CYS A CA 1
ATOM 481 C C . CYS A 1 67 ? -6.277 -0.354 19.801 1.00 84.06 67 CYS A C 1
ATOM 483 O O . CYS A 1 67 ? -6.669 0.192 18.770 1.00 84.06 67 CYS A O 1
ATOM 485 N N . SER A 1 68 ? -5.177 -1.103 19.871 1.00 88.31 68 SER A N 1
ATOM 486 C CA . SER A 1 68 ? -4.359 -1.383 18.699 1.00 88.31 68 SER A CA 1
ATOM 487 C C . SER A 1 68 ? -5.163 -2.128 17.640 1.00 88.31 68 SER A C 1
ATOM 489 O O . SER A 1 68 ? -5.959 -3.015 17.956 1.00 88.31 68 SER A O 1
ATOM 491 N N . ALA A 1 69 ? -4.939 -1.765 16.388 1.00 90.69 69 ALA A N 1
ATOM 492 C CA . ALA A 1 69 ? -5.648 -2.312 15.252 1.00 90.69 69 ALA A CA 1
ATOM 493 C C . ALA A 1 69 ? -4.707 -2.378 14.052 1.00 90.69 69 ALA A C 1
ATOM 495 O O . ALA A 1 69 ? -3.760 -1.599 13.936 1.00 90.69 69 ALA A O 1
ATOM 496 N N . ARG A 1 70 ? -4.967 -3.316 13.148 1.00 94.31 70 ARG A N 1
ATOM 497 C CA . ARG A 1 70 ? -4.178 -3.477 11.929 1.00 94.31 70 ARG A CA 1
ATOM 498 C C . ARG A 1 70 ? -5.048 -3.950 10.785 1.00 94.31 70 ARG A C 1
ATOM 500 O O . ARG A 1 70 ? -6.011 -4.677 10.986 1.00 94.31 70 ARG A O 1
ATOM 507 N N . ALA A 1 71 ? -4.687 -3.572 9.578 1.00 95.25 71 ALA A N 1
ATOM 508 C CA . ALA A 1 71 ? -5.303 -4.077 8.366 1.00 95.25 71 ALA A CA 1
ATOM 509 C C . ALA A 1 71 ? -4.262 -4.143 7.266 1.00 95.25 71 ALA A C 1
ATOM 511 O O . ALA A 1 71 ? -3.260 -3.432 7.300 1.00 95.25 71 ALA A O 1
ATOM 512 N N . GLY A 1 72 ? -4.492 -4.991 6.281 1.00 95.50 72 GLY A N 1
ATOM 513 C CA . GLY A 1 72 ? -3.563 -5.089 5.179 1.00 95.50 72 GLY A CA 1
ATOM 514 C C . GLY A 1 72 ? -4.059 -5.972 4.062 1.00 95.50 72 GLY A C 1
ATOM 515 O O . GLY A 1 72 ? -5.042 -6.703 4.187 1.00 95.50 72 GLY A O 1
ATOM 516 N N . VAL A 1 73 ? -3.345 -5.884 2.953 1.00 94.06 73 VAL A N 1
ATOM 517 C CA . VAL A 1 73 ? -3.571 -6.691 1.766 1.00 94.06 73 VAL A CA 1
ATOM 518 C C . VAL A 1 73 ? -2.237 -6.976 1.093 1.00 94.06 73 VAL A C 1
ATOM 520 O O . VAL A 1 73 ? -1.336 -6.135 1.084 1.00 94.06 73 VAL A O 1
ATOM 523 N N . ASN A 1 74 ? -2.114 -8.177 0.535 1.00 92.12 74 ASN A N 1
ATOM 524 C CA . ASN A 1 74 ? -0.967 -8.573 -0.269 1.00 92.12 74 ASN A CA 1
ATOM 525 C C . ASN A 1 74 ? -1.431 -9.037 -1.654 1.00 92.12 74 ASN A C 1
ATOM 527 O O . ASN A 1 74 ? -2.330 -9.876 -1.774 1.00 92.12 74 ASN A O 1
ATOM 531 N N . TYR A 1 75 ? -0.791 -8.493 -2.679 1.00 89.31 75 TYR A N 1
ATOM 532 C CA . TYR A 1 75 ? -1.010 -8.770 -4.087 1.00 89.31 75 TYR A CA 1
ATOM 533 C C . TYR A 1 75 ? 0.186 -9.547 -4.624 1.00 89.31 75 TYR A C 1
ATOM 535 O O . TYR A 1 75 ? 1.338 -9.118 -4.546 1.00 89.31 75 TYR A O 1
ATOM 543 N N . ASN A 1 76 ? -0.101 -10.716 -5.182 1.00 87.38 76 ASN A N 1
ATOM 544 C CA . ASN A 1 76 ? 0.915 -11.567 -5.772 1.00 87.38 76 ASN A CA 1
ATOM 545 C C . ASN A 1 76 ? 0.998 -11.276 -7.268 1.00 87.38 76 ASN A C 1
ATOM 547 O O . ASN A 1 76 ? -0.019 -11.308 -7.958 1.00 87.38 76 ASN A O 1
ATOM 551 N N . TRP A 1 77 ? 2.208 -11.054 -7.769 1.00 87.19 77 TRP A N 1
ATOM 552 C CA . TRP A 1 77 ? 2.458 -10.747 -9.173 1.00 87.19 77 TRP A CA 1
ATOM 553 C C . TRP A 1 77 ? 3.447 -11.755 -9.757 1.00 87.19 77 TRP A C 1
ATOM 555 O O . TRP A 1 77 ? 4.485 -12.030 -9.157 1.00 87.19 77 TRP A O 1
ATOM 565 N N . ASP A 1 78 ? 3.129 -12.298 -10.928 1.00 87.81 78 ASP A N 1
ATOM 566 C CA . ASP A 1 7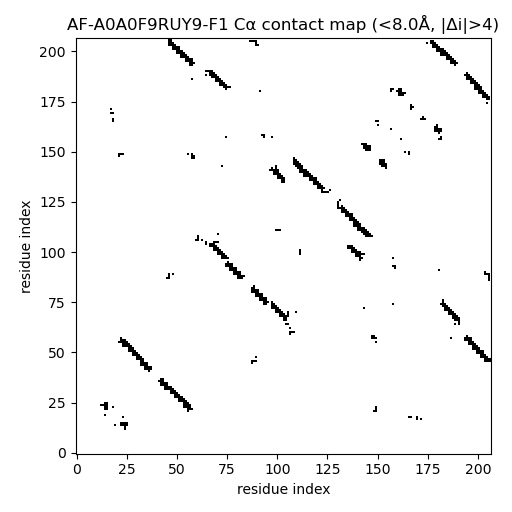8 ? 4.067 -13.037 -11.765 1.00 87.81 78 ASP A CA 1
ATOM 567 C C . ASP A 1 78 ? 4.719 -12.064 -12.743 1.00 87.81 78 ASP A C 1
ATOM 569 O O . ASP A 1 78 ? 4.039 -11.349 -13.479 1.00 87.81 78 ASP A O 1
ATOM 573 N N . ARG A 1 79 ? 6.049 -12.046 -12.764 1.00 87.19 79 ARG A N 1
ATOM 574 C CA . ARG A 1 79 ? 6.812 -11.229 -13.705 1.00 87.19 79 ARG A CA 1
ATOM 575 C C . ARG A 1 79 ? 6.966 -11.978 -15.025 1.00 87.19 79 ARG A C 1
ATOM 577 O O . ARG A 1 79 ? 7.476 -13.099 -15.034 1.00 87.19 79 ARG A O 1
ATOM 584 N N . ARG A 1 80 ? 6.574 -11.353 -16.133 1.00 85.38 80 ARG A N 1
ATOM 585 C CA . ARG A 1 80 ? 6.860 -11.824 -17.491 1.00 85.38 80 ARG A CA 1
ATOM 586 C C . ARG A 1 80 ? 7.630 -10.771 -18.261 1.00 85.38 80 ARG A C 1
ATOM 588 O O . ARG A 1 80 ? 7.360 -9.585 -18.122 1.00 85.38 80 ARG A O 1
ATOM 595 N N . THR A 1 81 ? 8.575 -11.234 -19.063 1.00 82.38 81 THR A N 1
ATOM 596 C CA . THR A 1 81 ? 9.361 -10.384 -19.950 1.00 82.38 81 THR A CA 1
ATOM 597 C C . THR A 1 81 ? 9.004 -10.754 -21.376 1.00 82.38 81 THR A C 1
ATOM 599 O O . THR A 1 81 ? 9.123 -11.921 -21.755 1.00 82.38 81 THR A O 1
ATOM 602 N N . GLU A 1 82 ? 8.555 -9.774 -22.145 1.00 82.19 82 GLU A N 1
ATOM 603 C CA . GLU A 1 82 ? 8.206 -9.923 -23.553 1.00 82.19 82 GLU A CA 1
ATOM 604 C C . GLU A 1 82 ? 9.133 -9.037 -24.393 1.00 82.19 82 GLU A C 1
ATOM 606 O O . GLU A 1 82 ? 9.602 -7.995 -23.938 1.00 82.19 82 GLU A O 1
ATOM 611 N N . CYS A 1 83 ? 9.468 -9.496 -25.599 1.00 79.81 83 CYS A N 1
ATOM 612 C CA . CYS A 1 83 ? 10.275 -8.730 -26.544 1.00 79.81 83 CYS A CA 1
ATOM 613 C C . CYS A 1 83 ? 9.351 -8.237 -27.653 1.00 79.81 83 CYS A C 1
ATOM 615 O O . CYS A 1 83 ? 8.934 -9.025 -28.504 1.00 79.81 83 CYS A O 1
ATOM 617 N N . GLU A 1 84 ? 9.022 -6.950 -27.631 1.00 79.12 84 GLU A N 1
ATOM 618 C CA . GLU A 1 84 ? 8.160 -6.319 -28.624 1.00 79.12 84 GLU A CA 1
ATOM 619 C C . GLU A 1 84 ? 8.964 -5.259 -29.381 1.00 79.12 84 GLU A C 1
ATOM 621 O O . GLU A 1 84 ? 9.537 -4.345 -28.792 1.00 79.12 84 GLU A O 1
ATOM 626 N N . ASN A 1 85 ? 9.063 -5.404 -30.706 1.00 77.25 85 ASN A N 1
ATOM 627 C CA . ASN A 1 85 ? 9.797 -4.484 -31.588 1.00 77.25 85 ASN A CA 1
ATOM 628 C C . ASN A 1 85 ? 11.270 -4.230 -31.196 1.00 77.25 85 ASN A C 1
ATOM 630 O O . ASN A 1 85 ? 11.818 -3.173 -31.498 1.00 77.25 85 ASN A O 1
ATOM 634 N N . GLY A 1 86 ? 11.924 -5.205 -30.554 1.00 71.62 86 GLY A N 1
ATOM 635 C CA . GLY A 1 86 ? 13.315 -5.092 -30.101 1.00 71.62 86 GLY A CA 1
ATOM 636 C C . GLY A 1 86 ? 13.489 -4.468 -28.713 1.00 71.62 86 GLY A C 1
ATOM 637 O O . GLY A 1 86 ? 14.621 -4.395 -28.242 1.00 71.62 86 GLY A O 1
ATOM 638 N N . ASN A 1 87 ? 12.395 -4.089 -28.045 1.00 69.50 87 ASN A N 1
ATOM 639 C CA . ASN A 1 87 ? 12.395 -3.611 -26.666 1.00 69.50 87 ASN A CA 1
ATOM 640 C C . ASN A 1 87 ? 11.960 -4.731 -25.713 1.00 69.50 87 ASN A C 1
ATOM 642 O O . ASN A 1 87 ? 11.006 -5.462 -25.984 1.00 69.50 87 ASN A O 1
ATOM 646 N N . LEU A 1 88 ? 12.667 -4.859 -24.589 1.00 71.81 88 LEU A N 1
ATOM 647 C CA . LEU A 1 88 ? 12.315 -5.775 -23.505 1.00 71.81 88 LEU A CA 1
ATOM 648 C C . LEU A 1 88 ? 11.331 -5.080 -22.567 1.00 71.81 88 LEU A C 1
ATOM 650 O O . LEU A 1 88 ? 11.733 -4.203 -21.810 1.00 71.81 88 LEU A O 1
ATOM 654 N N . ILE A 1 89 ? 10.071 -5.504 -22.600 1.00 75.62 89 ILE A N 1
ATOM 655 C CA . ILE A 1 89 ? 9.008 -4.973 -21.745 1.00 75.62 89 ILE A CA 1
ATOM 656 C C . ILE A 1 89 ? 8.745 -5.975 -20.624 1.00 75.62 89 ILE A C 1
ATOM 658 O O . ILE A 1 89 ? 8.606 -7.181 -20.859 1.00 75.62 89 ILE A O 1
ATOM 662 N N . VAL A 1 90 ? 8.686 -5.488 -19.384 1.00 78.12 90 VAL A N 1
ATOM 663 C CA . VAL A 1 90 ? 8.323 -6.313 -18.226 1.00 78.12 90 VAL A CA 1
ATOM 664 C C . VAL A 1 90 ? 6.888 -6.034 -17.795 1.00 78.12 90 VAL A C 1
ATOM 666 O O . VAL A 1 90 ? 6.528 -4.934 -17.379 1.00 78.12 90 VAL A O 1
ATOM 669 N N . HIS A 1 91 ? 6.077 -7.088 -17.823 1.00 80.12 91 HIS A N 1
ATOM 670 C CA . HIS A 1 91 ? 4.703 -7.087 -17.348 1.00 80.12 91 HIS A CA 1
ATOM 671 C C . HIS A 1 91 ? 4.593 -7.820 -16.014 1.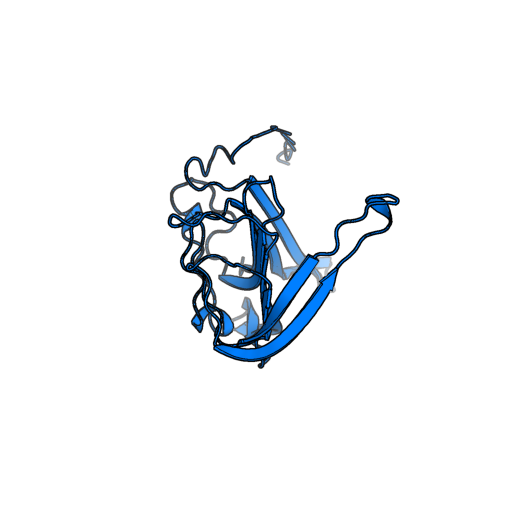00 80.12 91 HIS A C 1
ATOM 673 O O . HIS A 1 91 ? 5.164 -8.897 -15.814 1.00 80.12 91 HIS A O 1
ATOM 679 N N . PHE A 1 92 ? 3.799 -7.258 -15.108 1.00 82.69 92 PHE A N 1
ATOM 680 C CA . PHE A 1 92 ? 3.389 -7.929 -13.884 1.00 82.69 92 PHE A CA 1
ATOM 681 C C . PHE A 1 92 ? 1.956 -8.426 -14.052 1.00 82.69 92 PHE A C 1
ATOM 683 O O . PHE A 1 92 ? 1.024 -7.647 -14.238 1.00 82.69 92 PHE A O 1
ATOM 690 N N .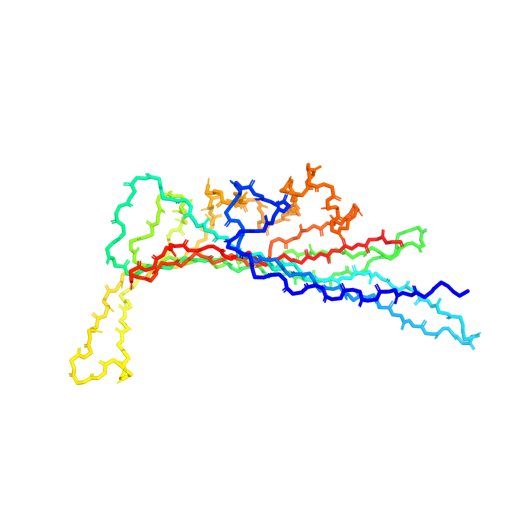 ILE A 1 93 ? 1.784 -9.743 -13.998 1.00 84.12 93 ILE A N 1
ATOM 691 C CA . ILE A 1 93 ? 0.495 -10.412 -14.155 1.00 84.12 93 ILE A CA 1
ATOM 692 C C . ILE A 1 93 ? -0.011 -10.797 -12.765 1.00 84.12 93 ILE A C 1
ATOM 694 O O . ILE A 1 93 ? 0.710 -11.474 -12.030 1.00 84.12 93 ILE A O 1
ATOM 698 N N . PRO A 1 94 ? -1.230 -10.405 -12.371 1.00 82.31 94 PRO A N 1
ATOM 699 C CA . PRO A 1 94 ? -1.738 -10.717 -11.045 1.00 82.31 94 PRO A CA 1
ATOM 700 C C . PRO A 1 94 ? -1.958 -12.229 -10.907 1.00 82.31 94 PRO A C 1
ATOM 702 O O . PRO A 1 94 ? -2.688 -12.848 -11.688 1.00 82.31 94 PRO A O 1
ATOM 705 N N . ARG A 1 95 ? -1.360 -12.840 -9.882 1.00 78.44 95 ARG A N 1
ATOM 706 C CA . ARG A 1 95 ? -1.728 -14.189 -9.444 1.00 78.44 95 ARG A CA 1
ATOM 707 C C . ARG A 1 95 ? -3.006 -14.066 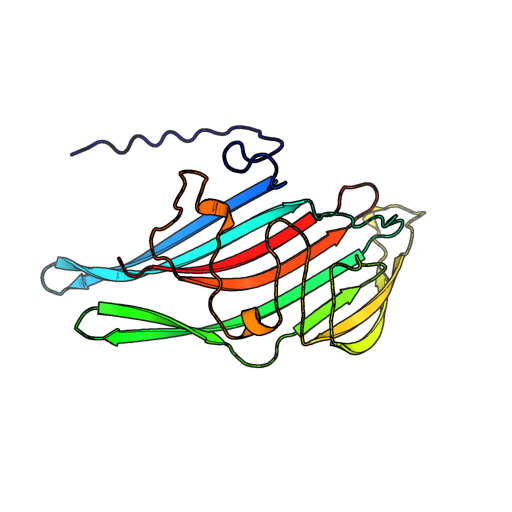-8.630 1.00 78.44 95 ARG A C 1
ATOM 709 O O . ARG A 1 95 ? -3.050 -13.326 -7.650 1.00 78.44 95 ARG A O 1
ATOM 716 N N . GLY A 1 96 ? -4.055 -14.762 -9.063 1.00 69.69 96 GLY A N 1
ATOM 717 C CA . GLY A 1 96 ? -5.371 -14.683 -8.430 1.00 69.69 96 GLY A CA 1
ATOM 718 C C . GLY A 1 96 ? -5.348 -14.938 -6.915 1.00 69.69 96 GLY A C 1
ATOM 719 O O . GLY A 1 96 ? -4.450 -15.589 -6.385 1.00 69.69 96 GLY A O 1
ATOM 720 N N . GLY A 1 97 ? -6.386 -14.448 -6.231 1.00 68.19 97 GLY A N 1
ATOM 721 C CA . GLY A 1 97 ? -6.576 -14.616 -4.789 1.00 68.19 97 GLY A CA 1
ATOM 722 C C . GLY A 1 97 ? -5.894 -13.526 -3.966 1.00 68.19 97 GLY A C 1
ATOM 723 O O . GLY A 1 97 ? -4.826 -13.736 -3.396 1.00 68.19 97 GLY A O 1
ATOM 724 N N . ILE A 1 98 ? -6.548 -12.371 -3.866 1.00 81.62 98 ILE A N 1
ATOM 725 C CA . ILE A 1 98 ? -6.137 -11.291 -2.968 1.00 81.62 98 ILE A CA 1
ATOM 726 C C . ILE A 1 98 ? -6.582 -11.676 -1.565 1.00 81.62 98 ILE A C 1
ATOM 728 O O . ILE A 1 98 ? -7.772 -11.895 -1.332 1.00 81.62 98 ILE A O 1
ATOM 732 N N . ARG A 1 99 ? -5.634 -11.755 -0.634 1.00 86.88 99 ARG A N 1
ATOM 733 C CA . ARG A 1 99 ? -5.945 -11.960 0.779 1.00 86.88 99 ARG A CA 1
ATOM 734 C C . ARG A 1 99 ? -5.802 -10.633 1.489 1.00 86.88 99 ARG A C 1
ATOM 736 O O . ARG A 1 99 ? -4.712 -10.061 1.527 1.00 86.88 99 ARG A O 1
ATOM 743 N N . ALA A 1 100 ? -6.917 -10.160 2.016 1.00 93.50 100 ALA A N 1
ATOM 744 C CA . ALA A 1 100 ? -6.977 -8.990 2.858 1.00 93.50 100 ALA A CA 1
ATOM 745 C C . ALA A 1 100 ? -7.369 -9.405 4.271 1.00 93.50 100 ALA A C 1
ATOM 747 O O . ALA A 1 100 ? -8.057 -10.408 4.461 1.00 93.50 100 ALA A O 1
ATOM 748 N N . TYR A 1 101 ? -6.949 -8.622 5.250 1.00 95.44 101 TYR A N 1
ATOM 749 C CA . TYR A 1 101 ? -7.354 -8.816 6.630 1.00 95.44 101 TYR A CA 1
ATOM 750 C C . TYR A 1 101 ? -7.577 -7.475 7.317 1.00 95.44 101 TYR A C 1
ATOM 752 O O . TYR A 1 101 ? -6.990 -6.455 6.940 1.00 95.44 101 TYR A O 1
ATOM 760 N N . LYS A 1 102 ? -8.397 -7.494 8.362 1.00 95.06 102 LYS A N 1
ATOM 761 C CA . LYS A 1 102 ? -8.465 -6.426 9.357 1.00 95.06 102 LYS A CA 1
ATOM 762 C C . LYS A 1 102 ? -8.609 -7.025 10.746 1.00 95.06 102 LYS A C 1
ATOM 764 O O . LYS A 1 102 ? -9.218 -8.075 10.921 1.00 95.06 102 LYS A O 1
ATOM 769 N N . GLU A 1 103 ? -8.034 -6.359 11.728 1.00 93.19 103 GLU A N 1
ATOM 770 C CA . GLU A 1 103 ? -8.023 -6.797 13.110 1.00 93.19 103 GLU A CA 1
ATOM 771 C C . GLU A 1 103 ? -8.210 -5.601 14.038 1.00 93.19 103 GLU A C 1
ATOM 773 O O . GLU A 1 103 ? -7.469 -4.617 13.960 1.00 93.19 103 GLU A O 1
ATOM 778 N N . GLY A 1 104 ? -9.183 -5.712 14.941 1.00 89.06 104 GLY A N 1
ATOM 779 C CA . GLY A 1 104 ? -9.506 -4.661 15.904 1.00 89.06 104 GLY A CA 1
ATOM 780 C C . GLY A 1 104 ? -10.292 -3.487 15.297 1.00 89.06 104 GLY A C 1
ATOM 781 O O . GLY A 1 104 ? -10.839 -3.597 14.195 1.00 89.06 104 GLY A O 1
ATOM 782 N N . PRO A 1 105 ? -10.401 -2.359 16.024 1.00 87.44 105 PRO A N 1
ATOM 783 C CA . PRO A 1 105 ? -11.140 -1.182 15.573 1.00 87.44 105 PRO A CA 1
ATOM 784 C C . PRO A 1 105 ? -10.352 -0.431 14.492 1.00 87.44 105 PRO A C 1
ATOM 786 O O . PRO A 1 105 ? -9.635 0.521 14.778 1.00 87.44 105 PRO A O 1
ATOM 789 N N . VAL A 1 106 ? -10.446 -0.879 13.243 1.00 90.44 106 VAL A N 1
ATOM 790 C CA . VAL A 1 106 ? -9.839 -0.179 12.102 1.00 90.44 106 VAL A CA 1
ATOM 791 C C . VAL A 1 106 ? -10.651 1.052 11.700 1.00 90.44 106 VAL A C 1
ATOM 793 O O . VAL A 1 106 ? -11.840 1.153 12.001 1.00 90.44 106 VAL A O 1
ATOM 796 N N . THR A 1 107 ? -10.007 1.984 11.000 1.00 90.06 107 THR A N 1
ATOM 797 C CA . THR A 1 107 ? -10.669 3.190 10.490 1.00 90.06 107 THR A CA 1
ATOM 798 C C . THR A 1 107 ? -11.731 2.879 9.429 1.00 90.06 107 THR A C 1
ATOM 800 O O . THR A 1 107 ? -11.572 1.945 8.641 1.00 90.06 107 THR A O 1
ATOM 803 N N . SER A 1 108 ? -12.780 3.700 9.344 1.00 90.31 108 SER A N 1
ATOM 804 C CA . SER A 1 108 ? -13.816 3.660 8.295 1.00 90.31 108 SER A CA 1
ATOM 805 C C . SER A 1 108 ? -13.269 3.850 6.885 1.00 90.31 108 SER A C 1
ATOM 807 O O . SER A 1 108 ? -13.927 3.468 5.919 1.00 90.31 108 SER A O 1
ATOM 809 N N . ASN A 1 109 ? -12.048 4.375 6.752 1.00 91.81 109 ASN A N 1
ATOM 810 C CA . ASN A 1 109 ? -11.369 4.450 5.465 1.00 91.81 109 ASN A CA 1
ATOM 811 C C . ASN A 1 109 ? -10.991 3.068 4.910 1.00 91.81 109 ASN A C 1
ATOM 813 O O . ASN A 1 109 ? -10.606 2.992 3.750 1.00 91.81 109 ASN A O 1
ATOM 817 N N . ILE A 1 110 ? -11.050 1.996 5.710 1.00 93.38 110 ILE A N 1
ATOM 818 C CA . ILE A 1 110 ? -10.686 0.633 5.311 1.00 93.38 110 ILE A CA 1
ATOM 819 C C . ILE A 1 110 ? -11.942 -0.218 5.180 1.00 93.38 110 ILE A C 1
ATOM 821 O O . ILE A 1 110 ? -12.712 -0.372 6.128 1.00 93.38 110 ILE A O 1
ATOM 825 N N . ASN A 1 111 ? -12.099 -0.849 4.019 1.00 93.81 111 ASN A N 1
ATOM 826 C CA . ASN A 1 111 ? -13.182 -1.789 3.770 1.00 93.81 111 ASN A CA 1
ATOM 827 C C . ASN A 1 111 ? -12.655 -3.096 3.167 1.00 93.81 111 ASN A C 1
ATOM 829 O O . ASN A 1 111 ? -11.733 -3.086 2.351 1.00 93.81 111 ASN A O 1
ATOM 833 N N . ILE A 1 112 ? -13.260 -4.210 3.584 1.00 94.50 112 ILE A N 1
ATOM 834 C CA . ILE A 1 112 ? -13.030 -5.555 3.047 1.00 94.50 112 ILE A CA 1
ATOM 835 C C . ILE A 1 112 ? -14.359 -6.308 3.007 1.00 94.50 112 ILE A C 1
ATOM 837 O O . ILE A 1 112 ? -15.209 -6.135 3.884 1.00 94.50 112 ILE A O 1
ATOM 841 N N . THR A 1 113 ? -14.509 -7.214 2.046 1.00 93.56 113 THR A N 1
ATOM 842 C CA . THR A 1 113 ? -15.575 -8.221 2.069 1.00 93.56 113 THR A CA 1
ATOM 843 C C . THR A 1 113 ? -15.131 -9.389 2.942 1.00 93.56 113 THR A C 1
ATOM 845 O O . THR A 1 113 ? -14.248 -10.157 2.557 1.00 93.56 113 THR A O 1
ATOM 848 N N . VAL A 1 114 ? -15.715 -9.498 4.138 1.00 94.00 114 VAL A N 1
ATOM 849 C CA . VAL A 1 114 ? -15.348 -10.508 5.141 1.00 94.00 114 VAL A CA 1
ATOM 850 C C . VAL A 1 114 ? -15.806 -11.897 4.699 1.00 94.00 114 VAL A C 1
ATOM 852 O O . VAL A 1 114 ? -16.965 -12.105 4.346 1.00 94.00 114 VAL A O 1
ATOM 855 N N . VAL A 1 115 ? -14.889 -12.859 4.753 1.00 94.00 115 VAL A N 1
ATOM 856 C CA . VAL A 1 115 ? -15.158 -14.287 4.526 1.00 94.00 115 VAL A CA 1
ATOM 857 C C . VAL A 1 115 ? -15.277 -15.016 5.854 1.00 94.00 115 VAL A C 1
ATOM 859 O O . VAL A 1 115 ? -16.168 -15.845 6.034 1.00 94.00 115 VAL A O 1
ATOM 862 N N . ARG A 1 116 ? -14.361 -14.733 6.785 1.00 94.06 116 ARG A N 1
ATOM 863 C CA . ARG A 1 116 ? -14.310 -15.407 8.080 1.00 94.06 116 ARG A CA 1
ATOM 864 C C . ARG A 1 116 ? -13.732 -14.495 9.148 1.00 94.06 116 ARG A C 1
ATOM 866 O O . ARG A 1 116 ? -12.675 -13.909 8.948 1.00 94.06 116 ARG A O 1
ATOM 873 N N . GLY A 1 117 ? -14.407 -14.451 10.291 1.00 92.69 117 GLY A N 1
ATOM 874 C CA . GLY A 1 117 ? -13.905 -13.833 11.512 1.00 92.69 117 GLY A CA 1
ATOM 875 C C . GLY A 1 117 ? -13.503 -14.886 12.541 1.00 92.69 117 GLY A C 1
ATOM 876 O O . GLY A 1 117 ? -14.142 -15.938 12.648 1.00 92.69 117 GLY A O 1
ATOM 877 N N . TYR A 1 118 ? -12.456 -14.613 13.307 1.00 92.44 118 TYR A N 1
ATOM 878 C CA . TYR A 1 118 ? -12.082 -15.379 14.490 1.00 92.44 118 TYR A CA 1
ATOM 879 C C . TYR A 1 118 ? -11.415 -14.474 15.522 1.00 92.44 118 TYR A C 1
ATOM 881 O O . TYR A 1 118 ? -10.883 -13.412 15.213 1.00 92.44 118 TYR A O 1
ATOM 889 N N . THR A 1 119 ? -11.457 -14.888 16.781 1.00 90.25 119 THR A N 1
ATOM 890 C CA . THR A 1 119 ? -10.814 -14.146 17.862 1.00 90.25 119 THR A CA 1
ATOM 891 C C . THR A 1 119 ? -9.308 -14.369 17.820 1.00 90.25 119 THR A C 1
ATOM 893 O O . THR A 1 119 ? -8.852 -15.513 17.885 1.00 90.25 119 THR A O 1
ATOM 896 N N . SER A 1 120 ? -8.541 -13.288 17.748 1.00 84.62 120 SER A N 1
ATOM 897 C CA . SER A 1 120 ? -7.104 -13.287 17.987 1.00 84.62 120 SER A CA 1
ATOM 898 C C . SER A 1 120 ? -6.814 -12.843 19.421 1.00 84.62 120 SER A C 1
ATOM 900 O O . SER A 1 120 ? -7.549 -12.062 20.033 1.00 84.62 120 SER A O 1
ATOM 902 N N . PHE A 1 121 ? -5.726 -13.375 19.964 1.00 84.50 121 PHE A N 1
ATOM 903 C CA . PHE A 1 121 ? -5.186 -13.007 21.264 1.00 84.50 121 PHE A CA 1
ATOM 904 C C . PHE A 1 121 ? -3.703 -12.697 21.088 1.00 84.50 121 PHE A C 1
ATOM 906 O O . PHE A 1 121 ? -2.978 -13.476 20.464 1.00 84.50 121 PHE A O 1
ATOM 913 N N . SER A 1 122 ? -3.248 -11.582 21.652 1.00 81.38 122 SER A N 1
ATOM 914 C CA . SER A 1 122 ? -1.826 -11.281 21.768 1.00 81.38 122 SER A CA 1
ATOM 915 C C . SER A 1 122 ? -1.471 -10.883 23.198 1.00 81.38 122 SER A C 1
ATOM 917 O O . SER A 1 122 ? -2.183 -10.127 23.859 1.00 81.38 122 SER A O 1
ATOM 919 N N . ALA A 1 123 ? -0.363 -11.430 23.687 1.00 80.38 123 ALA A N 1
ATOM 920 C CA . ALA A 1 123 ? 0.264 -11.073 24.950 1.00 80.38 123 ALA A CA 1
ATOM 921 C C . ALA A 1 123 ? 1.773 -11.260 24.779 1.00 80.38 123 ALA A C 1
ATOM 923 O O . ALA A 1 123 ? 2.210 -12.266 24.217 1.00 80.38 123 ALA A O 1
ATOM 924 N N . SER A 1 124 ? 2.571 -10.298 25.237 1.00 78.06 124 SER A N 1
ATOM 925 C CA . SER A 1 124 ? 4.028 -10.372 25.137 1.00 78.06 124 SER A CA 1
ATOM 926 C C . SER A 1 124 ? 4.662 -10.432 26.515 1.00 78.06 124 SER A C 1
ATOM 928 O O . SER A 1 124 ? 4.494 -9.516 27.310 1.00 78.06 124 SER A O 1
ATOM 930 N N . ALA A 1 125 ? 5.478 -11.457 26.771 1.00 78.06 125 ALA A N 1
ATOM 931 C CA . ALA A 1 125 ? 6.244 -11.569 28.014 1.00 78.06 125 ALA A CA 1
ATOM 932 C C . ALA A 1 125 ? 7.228 -10.399 28.226 1.00 78.06 125 ALA A C 1
ATOM 934 O O . ALA A 1 125 ? 7.645 -10.139 29.355 1.00 78.06 125 ALA A O 1
ATOM 935 N N . SER A 1 126 ? 7.569 -9.656 27.163 1.00 80.50 126 SER A N 1
ATOM 936 C CA . SER A 1 126 ? 8.379 -8.435 27.264 1.00 80.50 126 SER A CA 1
ATOM 937 C C . SER A 1 126 ? 7.688 -7.301 28.032 1.00 80.50 126 SER A C 1
ATOM 939 O O . SER A 1 126 ? 8.364 -6.368 28.457 1.00 80.50 126 SER A O 1
ATOM 941 N N . SER A 1 127 ? 6.371 -7.376 28.250 1.00 74.75 127 SER A N 1
ATOM 942 C CA . SER A 1 127 ? 5.595 -6.388 29.009 1.00 74.75 127 SER A CA 1
ATOM 943 C C . SER A 1 127 ? 5.609 -6.623 30.529 1.00 74.75 127 SER A C 1
ATOM 945 O O . SER A 1 127 ? 5.021 -5.839 31.271 1.00 74.75 127 SER A O 1
ATOM 947 N N . GLY A 1 128 ? 6.297 -7.664 31.011 1.00 79.19 128 GLY A N 1
ATOM 948 C CA . GLY A 1 128 ? 6.474 -7.942 32.439 1.00 79.19 128 GLY A CA 1
ATOM 949 C C . GLY A 1 128 ? 5.341 -8.764 33.082 1.00 79.19 128 GLY A C 1
ATOM 950 O O . GLY A 1 128 ? 4.451 -9.262 32.395 1.00 79.19 128 GLY A O 1
ATOM 951 N N . PRO A 1 129 ? 5.354 -8.945 34.416 1.00 75.00 129 PRO A N 1
ATOM 952 C CA . PRO A 1 129 ? 4.431 -9.846 35.122 1.00 75.00 129 PRO A CA 1
ATOM 953 C C . PRO A 1 129 ? 2.958 -9.400 35.072 1.00 75.00 129 PRO A C 1
ATOM 955 O O . PRO A 1 129 ? 2.065 -10.212 35.285 1.00 75.00 129 PRO A O 1
ATOM 958 N N . THR A 1 130 ? 2.692 -8.134 34.747 1.00 76.88 130 THR A N 1
ATOM 959 C CA . THR A 1 130 ? 1.354 -7.571 34.509 1.00 76.88 130 THR A CA 1
ATOM 960 C C . THR A 1 130 ? 1.134 -7.319 33.016 1.00 76.88 130 THR A C 1
ATOM 962 O O . THR A 1 130 ? 0.763 -6.217 32.616 1.00 76.88 130 THR A O 1
ATOM 965 N N . THR A 1 131 ? 1.432 -8.311 32.172 1.00 76.88 131 THR A N 1
ATOM 966 C CA . THR A 1 131 ? 1.265 -8.184 30.717 1.00 76.88 131 THR A CA 1
ATOM 967 C C . THR A 1 131 ? -0.222 -8.031 30.377 1.00 76.88 131 THR A C 1
ATOM 969 O O . THR A 1 131 ? -0.996 -8.952 30.653 1.00 76.88 131 THR A O 1
ATOM 972 N N . PRO A 1 132 ? -0.649 -6.912 29.764 1.00 72.94 132 PRO A N 1
ATOM 973 C CA . PRO A 1 132 ? -1.995 -6.811 29.230 1.00 72.94 132 PRO A CA 1
ATOM 974 C C . PRO A 1 132 ? -2.133 -7.783 28.056 1.00 72.94 132 PRO A C 1
ATOM 976 O O . PRO A 1 132 ? -1.277 -7.830 27.172 1.00 72.94 132 PRO A O 1
ATOM 979 N N . PHE A 1 133 ? -3.213 -8.557 28.045 1.00 77.50 133 PHE A N 1
ATOM 980 C CA . PHE A 1 133 ? -3.610 -9.292 26.853 1.00 77.50 133 PHE A CA 1
ATOM 981 C C . PHE A 1 133 ? -4.551 -8.439 26.009 1.00 77.50 133 PHE A C 1
ATOM 983 O O . PHE A 1 133 ? -5.397 -7.716 26.537 1.00 77.50 133 PHE A O 1
ATOM 990 N N . ILE A 1 134 ? -4.423 -8.548 24.693 1.00 79.62 134 ILE A N 1
ATOM 991 C CA . ILE A 1 134 ? -5.305 -7.887 23.737 1.00 79.62 134 ILE A CA 1
ATOM 992 C C . ILE A 1 134 ? -6.134 -8.968 23.056 1.00 79.62 134 ILE A C 1
ATOM 994 O O . ILE A 1 134 ? -5.583 -9.879 22.438 1.00 79.62 134 ILE A O 1
ATOM 998 N N . TYR A 1 135 ? -7.456 -8.856 23.181 1.00 84.88 135 TYR A N 1
ATOM 999 C CA . TYR A 1 135 ? -8.408 -9.637 22.399 1.00 84.88 135 TYR A CA 1
ATOM 1000 C C . TYR A 1 135 ? -8.928 -8.782 21.259 1.00 84.88 135 TYR A C 1
ATOM 1002 O O . TYR A 1 135 ? -9.517 -7.729 21.499 1.00 84.88 135 TYR A O 1
ATOM 1010 N N . ASN A 1 136 ? -8.748 -9.263 20.036 1.00 87.12 136 ASN A N 1
ATOM 1011 C CA . ASN A 1 136 ? -9.271 -8.615 18.848 1.00 87.12 136 ASN A CA 1
ATOM 1012 C C . ASN A 1 136 ? -10.103 -9.601 18.030 1.00 87.12 136 ASN A C 1
ATOM 1014 O O . ASN A 1 136 ? -9.919 -10.818 18.079 1.00 87.12 136 ASN A O 1
ATOM 1018 N N . LEU A 1 137 ? -11.037 -9.055 17.260 1.00 91.19 137 LEU A N 1
ATOM 1019 C CA . LEU A 1 137 ? -11.645 -9.785 16.162 1.00 91.19 137 LEU A CA 1
ATOM 1020 C C . LEU A 1 137 ? -10.720 -9.636 14.955 1.00 91.19 137 LEU A C 1
ATOM 1022 O O . LEU A 1 137 ? -10.479 -8.511 14.516 1.00 91.19 137 LEU A O 1
ATOM 1026 N N . HIS A 1 138 ? -10.202 -10.754 14.457 1.00 93.75 138 HIS A N 1
ATOM 1027 C CA . HIS A 1 138 ? -9.479 -10.840 13.194 1.00 93.75 138 HIS A CA 1
ATOM 1028 C C . HIS A 1 138 ? -10.448 -11.303 12.113 1.00 93.75 138 HIS A C 1
ATOM 1030 O O . HIS A 1 138 ? -11.122 -12.319 12.276 1.00 93.75 138 HIS A O 1
ATOM 1036 N N . GLU A 1 139 ? -10.514 -10.571 11.010 1.00 95.50 139 GLU A N 1
ATOM 1037 C CA . GLU A 1 139 ? -11.384 -10.865 9.878 1.00 95.50 139 GLU A CA 1
ATOM 1038 C C . GLU A 1 139 ? -10.550 -10.991 8.605 1.00 95.50 139 GLU A C 1
ATOM 1040 O O . GLU A 1 139 ? -9.902 -10.033 8.182 1.00 95.50 139 GLU A O 1
ATOM 1045 N N . ASP A 1 140 ? -10.600 -12.168 7.984 1.00 95.06 140 ASP A N 1
ATOM 1046 C CA . ASP A 1 140 ? -10.037 -12.419 6.660 1.00 95.06 140 ASP A CA 1
ATOM 1047 C C . ASP A 1 140 ? -11.083 -12.131 5.583 1.00 95.06 140 ASP A C 1
ATOM 1049 O O . ASP A 1 140 ? -12.273 -12.441 5.733 1.00 95.06 140 ASP A O 1
ATOM 1053 N N . GLY A 1 141 ? -10.636 -11.586 4.456 1.00 92.81 141 GLY A N 1
ATOM 1054 C CA . GLY A 1 141 ? -11.515 -11.183 3.372 1.00 92.81 141 GLY A CA 1
ATOM 1055 C C . GLY A 1 141 ? -10.817 -10.940 2.039 1.00 92.81 141 GLY A C 1
ATOM 1056 O O . GLY A 1 141 ? -9.641 -11.250 1.836 1.00 92.81 141 GLY A O 1
ATOM 1057 N N . TYR A 1 142 ? -11.588 -10.373 1.120 1.00 91.38 142 TYR A N 1
ATOM 1058 C CA . TYR A 1 142 ? -11.169 -9.947 -0.216 1.00 91.38 142 TYR A CA 1
ATOM 1059 C C . TYR A 1 142 ? -11.779 -8.571 -0.539 1.00 91.38 142 TYR A C 1
ATOM 1061 O O . TYR A 1 142 ? -12.429 -7.972 0.318 1.00 91.38 142 TYR A O 1
ATOM 1069 N N . ASN A 1 143 ? -11.553 -8.046 -1.748 1.00 90.06 143 ASN A N 1
ATOM 1070 C CA . ASN A 1 143 ? -12.026 -6.721 -2.183 1.00 90.06 143 ASN A CA 1
ATOM 1071 C C . ASN A 1 143 ? -11.625 -5.598 -1.219 1.00 90.06 143 ASN A C 1
ATOM 1073 O O . ASN A 1 143 ? -12.458 -4.863 -0.693 1.00 90.06 143 ASN A O 1
ATOM 1077 N N . PHE A 1 144 ? -10.320 -5.514 -0.959 1.00 93.12 144 PHE A N 1
ATOM 1078 C CA . PHE A 1 144 ? -9.752 -4.474 -0.116 1.00 93.12 144 PHE A CA 1
ATOM 1079 C C . PHE A 1 144 ? -9.857 -3.103 -0.790 1.00 93.12 144 PHE A C 1
ATOM 1081 O O . PHE A 1 144 ? -9.480 -2.946 -1.952 1.00 93.12 144 PHE A O 1
ATOM 1088 N N . SER A 1 145 ? -10.288 -2.098 -0.033 1.00 93.31 145 SER A N 1
ATOM 1089 C CA . SER A 1 145 ? -10.196 -0.695 -0.430 1.00 93.31 145 SER A CA 1
ATOM 1090 C C . SER A 1 145 ? -9.766 0.177 0.743 1.00 93.31 145 SER A C 1
ATOM 1092 O O . SER A 1 145 ? -10.180 -0.058 1.880 1.00 93.31 145 SER A O 1
ATOM 1094 N N . TYR A 1 146 ? -8.995 1.217 0.441 1.00 93.38 146 TYR A N 1
ATOM 1095 C CA . TYR A 1 146 ? -8.577 2.241 1.385 1.00 93.38 146 TYR A CA 1
ATOM 1096 C C . TYR A 1 146 ? -8.813 3.640 0.801 1.00 93.38 146 TYR A C 1
ATOM 1098 O O . TYR A 1 146 ? -8.260 3.976 -0.241 1.00 93.38 146 TYR A O 1
ATOM 1106 N N . SER A 1 147 ? -9.614 4.479 1.453 1.00 92.25 147 SER A N 1
ATOM 1107 C CA . SER A 1 147 ? -9.961 5.824 0.957 1.00 92.25 147 SER A CA 1
ATOM 1108 C C . SER A 1 147 ? -9.164 6.965 1.597 1.00 92.25 147 SER A C 1
ATOM 1110 O O . SER A 1 147 ? -9.453 8.129 1.329 1.00 92.25 147 SER A O 1
ATOM 1112 N N . GLY A 1 148 ? -8.183 6.664 2.450 1.00 87.69 148 GLY A N 1
ATOM 1113 C CA . GLY A 1 148 ? -7.390 7.688 3.131 1.00 87.69 148 GLY A CA 1
ATOM 1114 C C . GLY A 1 148 ? -6.229 8.236 2.291 1.00 87.69 148 GLY A C 1
ATOM 1115 O O . GLY A 1 148 ? -5.767 7.621 1.332 1.00 87.69 148 GLY A O 1
ATOM 1116 N N . SER A 1 149 ? -5.722 9.404 2.686 1.00 84.88 149 SER A N 1
ATOM 1117 C CA . SER A 1 149 ? -4.453 9.963 2.212 1.00 84.88 149 SER A CA 1
ATOM 1118 C C . SER A 1 149 ? -3.246 9.131 2.692 1.00 84.88 149 SER A C 1
ATOM 1120 O O . SER A 1 149 ? -3.365 8.357 3.649 1.00 84.88 149 SER A O 1
ATOM 1122 N N . PRO A 1 150 ? -2.063 9.278 2.064 1.00 81.62 150 PRO A N 1
ATOM 1123 C CA . PRO A 1 150 ? -1.797 10.028 0.828 1.00 81.62 150 PRO A CA 1
ATOM 1124 C C . PRO A 1 150 ? -2.174 9.278 -0.458 1.00 81.62 150 PRO A C 1
ATOM 1126 O O . PRO A 1 150 ? -2.296 9.910 -1.503 1.00 81.62 150 PRO A O 1
ATOM 1129 N N . ILE A 1 151 ? -2.357 7.955 -0.404 1.00 87.75 151 ILE A N 1
ATOM 1130 C CA . ILE A 1 151 ? -2.631 7.123 -1.580 1.00 87.75 151 ILE A CA 1
ATOM 1131 C C . ILE A 1 151 ? -3.886 6.292 -1.314 1.00 87.75 151 ILE A C 1
ATOM 1133 O O . ILE A 1 151 ? -3.865 5.366 -0.507 1.00 87.75 151 ILE A O 1
ATOM 1137 N N . THR A 1 152 ? -4.962 6.571 -2.045 1.00 89.69 152 THR A N 1
ATOM 1138 C CA . THR A 1 152 ? -6.189 5.768 -1.988 1.00 89.69 152 THR A CA 1
ATOM 1139 C C . THR A 1 152 ? -5.985 4.448 -2.719 1.00 89.69 152 THR A C 1
ATOM 1141 O O . THR A 1 152 ? -5.377 4.439 -3.782 1.00 89.69 152 THR A O 1
ATOM 1144 N N . ILE A 1 153 ? -6.461 3.326 -2.178 1.00 90.12 153 ILE A N 1
ATOM 1145 C CA . ILE A 1 153 ? -6.410 1.987 -2.782 1.00 90.12 153 ILE A CA 1
ATOM 1146 C C . ILE A 1 153 ? -7.816 1.534 -3.150 1.00 90.12 153 ILE A C 1
ATOM 1148 O O . ILE A 1 153 ? -8.738 1.607 -2.339 1.00 90.12 153 ILE A O 1
ATOM 1152 N N . SER A 1 154 ? -7.962 1.026 -4.366 1.00 88.62 154 SER A N 1
ATOM 1153 C CA . SER A 1 154 ? -9.215 0.490 -4.889 1.00 88.62 154 SER A CA 1
ATOM 1154 C C . SER A 1 154 ? -9.142 -1.027 -5.069 1.00 88.62 154 SER A C 1
ATOM 1156 O O . SER A 1 154 ? -8.056 -1.592 -5.188 1.00 88.62 154 SER A O 1
ATOM 1158 N N . GLU A 1 155 ? -10.296 -1.689 -5.189 1.00 84.31 155 GLU A N 1
ATOM 1159 C CA . GLU A 1 155 ? -10.347 -3.110 -5.563 1.00 84.31 155 GLU A CA 1
ATOM 1160 C C . GLU A 1 155 ? -9.660 -3.368 -6.919 1.00 84.31 155 GLU A C 1
ATOM 1162 O O . GLU A 1 155 ? -9.020 -4.405 -7.112 1.00 84.31 155 GLU A O 1
ATOM 1167 N N . SER A 1 156 ? -9.738 -2.419 -7.860 1.00 84.06 156 SER A N 1
ATOM 1168 C CA . SER A 1 156 ? -9.124 -2.553 -9.187 1.00 84.06 156 SER A CA 1
ATOM 1169 C C . SER A 1 156 ? -7.595 -2.556 -9.179 1.00 84.06 156 SER A C 1
ATOM 1171 O O . SER A 1 156 ? -7.003 -3.066 -10.133 1.00 84.06 156 SER A O 1
ATOM 1173 N N . ASP A 1 157 ? -6.957 -2.080 -8.105 1.00 83.62 157 ASP A N 1
ATOM 1174 C CA . ASP A 1 157 ? -5.491 -2.078 -7.957 1.00 83.62 157 ASP A CA 1
ATOM 1175 C C . ASP A 1 157 ? -4.924 -3.500 -7.854 1.00 83.62 157 ASP A C 1
ATOM 1177 O O . ASP A 1 157 ? -3.735 -3.731 -8.043 1.00 83.62 157 ASP A O 1
ATOM 1181 N N . SER A 1 158 ? -5.793 -4.476 -7.590 1.00 78.19 158 SER A N 1
ATOM 1182 C CA . SER A 1 158 ? -5.442 -5.890 -7.592 1.00 78.19 158 SER A CA 1
ATOM 1183 C C . SER A 1 158 ? -5.148 -6.484 -8.964 1.00 78.19 158 SER A C 1
ATOM 1185 O O . SER A 1 158 ? -4.620 -7.592 -9.055 1.00 78.19 158 SER A O 1
ATOM 1187 N N . LYS A 1 159 ? -5.566 -5.793 -10.026 1.00 80.31 159 LYS A N 1
ATOM 1188 C CA . LYS A 1 159 ? -5.492 -6.283 -11.406 1.00 80.31 159 LYS A CA 1
ATOM 1189 C C . LYS A 1 159 ? -4.767 -5.325 -12.330 1.00 80.31 159 LYS A C 1
ATOM 1191 O O . LYS A 1 159 ? -4.268 -5.763 -13.360 1.00 80.31 159 LYS A O 1
ATOM 1196 N N . ASN A 1 160 ? -4.739 -4.043 -11.984 1.00 81.62 160 ASN A N 1
ATOM 1197 C CA . ASN A 1 160 ? -4.267 -2.993 -12.868 1.00 81.62 160 ASN A CA 1
ATOM 1198 C C . ASN A 1 160 ? -3.073 -2.257 -12.258 1.00 81.62 160 ASN A C 1
ATOM 1200 O O . ASN A 1 160 ? -3.006 -2.110 -11.033 1.00 81.62 160 ASN A O 1
ATOM 1204 N N . PRO A 1 161 ? -2.155 -1.759 -13.102 1.00 77.88 161 PRO A N 1
ATOM 1205 C CA . PRO A 1 161 ? -1.117 -0.855 -12.652 1.00 77.88 161 PRO A CA 1
ATOM 1206 C C . PRO A 1 161 ? -1.731 0.417 -12.073 1.00 77.88 161 PRO A C 1
ATOM 1208 O O . PRO A 1 161 ? -2.804 0.876 -12.475 1.00 77.88 161 PRO A O 1
ATOM 1211 N N . LYS A 1 162 ? -1.012 1.005 -11.129 1.00 75.69 162 LYS A N 1
ATOM 1212 C CA . LYS A 1 162 ? -1.395 2.216 -10.432 1.00 75.69 162 LYS A CA 1
ATOM 1213 C C . LYS A 1 162 ? -0.534 3.378 -10.883 1.00 75.69 162 LYS A C 1
ATOM 1215 O O . LYS A 1 162 ? 0.688 3.300 -10.888 1.00 75.69 162 LYS A O 1
ATOM 1220 N N . SER A 1 163 ? -1.182 4.490 -11.197 1.00 70.50 163 SER A N 1
ATOM 1221 C CA . SER A 1 163 ? -0.481 5.755 -11.379 1.00 70.50 163 SER A CA 1
ATOM 1222 C C . SER A 1 163 ? -0.266 6.413 -10.018 1.00 70.50 163 SER A C 1
ATOM 1224 O O . SER A 1 163 ? -1.228 6.668 -9.290 1.00 70.50 163 SER A O 1
ATOM 1226 N N . LEU A 1 164 ? 0.987 6.698 -9.664 1.00 73.31 164 LEU A N 1
ATOM 1227 C CA . LEU A 1 164 ? 1.325 7.435 -8.448 1.00 73.31 164 LEU A CA 1
ATOM 1228 C C . LEU A 1 164 ? 1.387 8.933 -8.750 1.00 73.31 164 LEU A C 1
ATOM 1230 O O . LEU A 1 164 ? 2.436 9.476 -9.079 1.00 73.31 164 LEU A O 1
ATOM 1234 N N . SER A 1 165 ? 0.253 9.619 -8.600 1.00 65.44 165 SER A N 1
ATOM 1235 C CA . SER A 1 165 ? 0.167 11.071 -8.822 1.00 65.44 165 SER A CA 1
ATOM 1236 C C . SER A 1 165 ? 0.801 11.913 -7.709 1.00 65.44 165 SER A C 1
ATOM 1238 O O . SER A 1 165 ? 0.890 13.134 -7.820 1.00 65.44 165 SER A O 1
ATOM 1240 N N . ILE A 1 166 ? 1.232 11.282 -6.613 1.00 64.56 166 ILE A N 1
ATOM 1241 C CA . ILE A 1 166 ? 1.796 11.976 -5.445 1.00 64.56 166 ILE A CA 1
ATOM 1242 C C . ILE A 1 166 ? 3.119 12.689 -5.754 1.00 64.56 166 ILE A C 1
ATOM 1244 O O . ILE A 1 166 ? 3.515 13.576 -5.009 1.00 64.56 166 ILE A O 1
ATOM 1248 N N . PHE A 1 167 ? 3.780 12.326 -6.856 1.00 64.06 167 PHE A N 1
ATOM 1249 C CA . PHE A 1 167 ? 5.062 12.883 -7.285 1.00 64.06 167 PHE A CA 1
ATOM 1250 C C . PHE A 1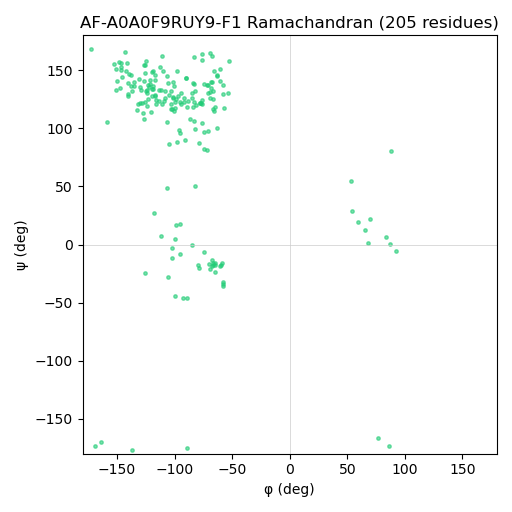 167 ? 4.933 13.906 -8.428 1.00 64.06 167 PHE A C 1
ATOM 1252 O O . PHE A 1 167 ? 5.869 14.644 -8.721 1.00 64.06 167 PHE A O 1
ATOM 1259 N N . THR A 1 168 ? 3.759 14.013 -9.061 1.00 57.66 168 THR A N 1
ATOM 1260 C CA . THR A 1 168 ? 3.582 14.750 -10.327 1.00 57.66 168 THR A CA 1
ATOM 1261 C C . THR A 1 168 ? 3.821 16.261 -10.206 1.00 57.66 168 THR A C 1
ATOM 1263 O O . THR A 1 168 ? 4.183 16.904 -11.183 1.00 57.66 168 THR A O 1
ATOM 1266 N N . ASN A 1 169 ? 3.677 16.832 -9.005 1.00 52.09 169 ASN A N 1
ATOM 1267 C CA . ASN A 1 169 ? 3.846 18.271 -8.755 1.00 52.09 169 ASN A CA 1
ATOM 1268 C C . ASN A 1 169 ? 5.071 18.608 -7.899 1.00 52.09 169 ASN A C 1
ATOM 1270 O O . ASN A 1 169 ? 5.226 19.747 -7.463 1.00 52.09 169 ASN A O 1
ATOM 1274 N N . THR A 1 170 ? 5.922 17.627 -7.610 1.00 56.22 170 THR A N 1
ATOM 1275 C CA . THR A 1 170 ? 6.983 17.791 -6.611 1.00 56.22 170 THR A CA 1
ATOM 1276 C C . THR A 1 170 ? 8.356 18.023 -7.234 1.00 56.22 170 THR A C 1
ATOM 1278 O O . THR A 1 170 ? 9.334 18.235 -6.522 1.00 56.22 170 THR A O 1
ATOM 1281 N N . GLY A 1 171 ? 8.443 17.980 -8.569 1.00 52.47 171 GLY A N 1
ATOM 1282 C CA . GLY A 1 171 ? 9.705 18.044 -9.309 1.00 52.47 171 GLY A CA 1
ATOM 1283 C C . GLY A 1 171 ? 10.591 16.807 -9.121 1.00 52.47 171 GLY A C 1
ATOM 1284 O O . GLY A 1 171 ? 11.681 16.753 -9.685 1.00 52.47 171 GLY A O 1
ATOM 1285 N N . VAL A 1 172 ? 10.130 15.817 -8.351 1.00 54.94 172 VAL A N 1
ATOM 1286 C CA . VAL A 1 172 ? 10.777 14.520 -8.167 1.00 54.94 172 VAL A CA 1
ATOM 1287 C C . VAL A 1 172 ? 9.987 13.509 -8.970 1.00 54.94 172 VAL A C 1
ATOM 1289 O O . VAL A 1 172 ? 9.077 12.873 -8.453 1.00 54.94 172 VAL A O 1
ATOM 1292 N N . ASP A 1 173 ? 10.327 13.371 -10.245 1.00 56.91 173 ASP A N 1
ATOM 1293 C CA . ASP A 1 173 ? 9.874 12.224 -11.020 1.00 56.91 173 ASP A CA 1
ATOM 1294 C C . ASP A 1 173 ? 10.829 11.069 -10.708 1.00 56.91 173 ASP A C 1
ATOM 1296 O O . ASP A 1 173 ? 11.970 11.058 -11.174 1.00 56.91 173 ASP A O 1
ATOM 1300 N N . LEU A 1 174 ? 10.424 10.166 -9.805 1.00 61.31 174 LEU A N 1
ATOM 1301 C CA . LEU A 1 174 ? 11.304 9.087 -9.339 1.00 61.31 174 LEU A CA 1
ATOM 1302 C C . LEU A 1 174 ? 11.776 8.224 -10.515 1.00 61.31 174 LEU A C 1
ATOM 1304 O O . LEU A 1 174 ? 12.932 7.811 -10.513 1.00 61.31 174 LEU A O 1
ATOM 1308 N N . LEU A 1 175 ? 10.906 8.017 -11.511 1.00 62.62 175 LEU A N 1
ATOM 1309 C CA . LEU A 1 175 ? 11.187 7.406 -12.808 1.00 62.62 175 LEU A CA 1
ATOM 1310 C C . LEU A 1 175 ? 10.088 7.835 -13.801 1.00 62.62 175 LEU A C 1
ATOM 1312 O O . LEU A 1 175 ? 8.965 7.324 -13.739 1.00 62.62 175 LEU A O 1
ATOM 1316 N N . VAL A 1 176 ? 10.417 8.747 -14.723 1.00 62.00 176 VAL A N 1
ATOM 1317 C CA . VAL A 1 176 ? 9.520 9.171 -15.815 1.00 62.00 176 VAL A CA 1
ATOM 1318 C C . VAL A 1 176 ? 9.050 7.917 -16.568 1.00 62.00 176 VAL A C 1
ATOM 1320 O O . VAL A 1 176 ? 9.877 7.095 -16.936 1.00 62.00 176 VAL A O 1
ATOM 1323 N N . ASN A 1 177 ? 7.747 7.744 -16.807 1.00 68.94 177 ASN A N 1
ATOM 1324 C CA . ASN A 1 177 ? 7.159 6.576 -17.496 1.00 68.94 177 ASN A CA 1
ATOM 1325 C C . ASN A 1 177 ? 7.276 5.210 -16.782 1.00 68.94 177 ASN A C 1
ATOM 1327 O O . ASN A 1 177 ? 6.976 4.185 -17.397 1.00 68.94 177 ASN A O 1
ATOM 1331 N N . ALA A 1 178 ? 7.659 5.145 -15.502 1.00 74.88 178 ALA A N 1
ATOM 1332 C CA . ALA A 1 178 ? 7.583 3.877 -14.775 1.00 74.88 178 ALA A CA 1
ATOM 1333 C C . ALA A 1 178 ? 6.131 3.449 -14.529 1.00 74.88 178 ALA A C 1
ATOM 1335 O O . ALA A 1 178 ? 5.267 4.246 -14.156 1.00 74.88 178 ALA A O 1
ATOM 1336 N N . THR A 1 179 ? 5.880 2.151 -14.682 1.00 80.81 179 THR A N 1
ATOM 1337 C CA . THR A 1 179 ? 4.598 1.542 -14.329 1.00 80.81 179 THR A CA 1
ATOM 1338 C C . THR A 1 179 ? 4.689 0.957 -12.925 1.00 80.81 179 THR A C 1
ATOM 1340 O O . THR A 1 179 ? 5.541 0.103 -12.673 1.00 80.81 179 THR A O 1
ATOM 1343 N N . TYR A 1 180 ? 3.810 1.392 -12.017 1.00 85.94 180 TYR A N 1
ATOM 1344 C CA . TYR A 1 180 ? 3.777 0.918 -10.632 1.00 85.94 180 TYR A CA 1
ATOM 1345 C C . TYR A 1 180 ? 2.668 -0.112 -10.432 1.00 85.94 180 TYR A C 1
ATOM 1347 O O . TYR A 1 180 ? 1.552 0.059 -10.911 1.00 85.94 180 TYR A O 1
ATOM 1355 N N . TYR A 1 181 ? 2.941 -1.155 -9.662 1.00 88.75 181 TYR A N 1
ATOM 1356 C CA . TYR A 1 181 ? 1.986 -2.203 -9.316 1.00 88.75 181 TYR A CA 1
ATOM 1357 C C . TYR A 1 181 ? 1.945 -2.323 -7.801 1.00 88.75 181 TYR A C 1
ATOM 1359 O O . TYR A 1 181 ? 2.979 -2.539 -7.171 1.00 88.75 181 TYR A O 1
ATOM 1367 N N . LEU A 1 182 ? 0.769 -2.158 -7.194 1.00 89.88 182 LEU A N 1
ATOM 1368 C CA . LEU A 1 182 ? 0.636 -2.280 -5.744 1.00 89.88 182 LEU A CA 1
ATOM 1369 C C . LEU A 1 182 ? 0.909 -3.732 -5.344 1.00 89.88 182 LEU A C 1
ATOM 1371 O O . LEU A 1 182 ? 0.183 -4.639 -5.733 1.00 89.88 182 LEU A O 1
ATOM 1375 N N . GLN A 1 183 ? 1.964 -3.953 -4.571 1.00 91.12 183 GLN A N 1
ATOM 1376 C CA . GLN A 1 183 ? 2.351 -5.267 -4.072 1.00 91.12 183 GLN A CA 1
ATOM 1377 C C . GLN A 1 183 ? 1.738 -5.526 -2.707 1.00 91.12 183 GLN A C 1
ATOM 1379 O O . GLN A 1 183 ? 1.181 -6.588 -2.469 1.00 91.12 183 GLN A O 1
ATOM 1384 N N . SER A 1 184 ? 1.809 -4.561 -1.798 1.00 92.88 184 SER A N 1
ATOM 1385 C CA . SER A 1 184 ? 1.216 -4.715 -0.478 1.00 92.88 184 SER A CA 1
ATOM 1386 C C . SER A 1 184 ? 0.821 -3.378 0.118 1.00 92.88 184 SER A C 1
ATOM 1388 O O . SER A 1 184 ? 1.353 -2.321 -0.229 1.00 92.88 184 SER A O 1
ATOM 1390 N N . PHE A 1 185 ? -0.141 -3.447 1.026 1.00 94.81 185 PHE A N 1
ATOM 1391 C CA . PHE A 1 185 ? -0.540 -2.342 1.873 1.00 94.81 185 PHE A CA 1
ATOM 1392 C C . PHE A 1 185 ? -0.707 -2.840 3.301 1.00 94.81 185 PHE A C 1
ATOM 1394 O O . PHE A 1 185 ? -1.279 -3.911 3.524 1.00 94.81 185 PHE A O 1
ATOM 1401 N N . SER A 1 186 ? -0.261 -2.039 4.259 1.00 95.88 186 SER A N 1
ATOM 1402 C CA . SER A 1 186 ? -0.552 -2.239 5.671 1.00 95.88 186 SER A CA 1
ATOM 1403 C C . SER A 1 186 ? -0.944 -0.924 6.326 1.00 95.88 186 SER A C 1
ATOM 1405 O O . SER A 1 186 ? -0.308 0.104 6.125 1.00 95.88 186 SER A O 1
ATOM 1407 N N . TRP A 1 187 ? -1.985 -0.972 7.142 1.00 95.38 187 TRP A N 1
ATOM 1408 C CA . TRP A 1 187 ? -2.371 0.070 8.076 1.00 95.38 187 TRP A CA 1
ATOM 1409 C C . TRP A 1 187 ? -2.175 -0.474 9.485 1.00 95.38 187 TRP A C 1
ATOM 1411 O O . TRP A 1 187 ? -2.600 -1.594 9.781 1.00 95.38 187 TRP A O 1
ATOM 1421 N N . GLU A 1 188 ? -1.540 0.303 10.350 1.00 93.88 188 GLU A N 1
ATOM 1422 C CA . GLU A 1 188 ? -1.282 -0.091 11.727 1.00 93.88 188 GLU A CA 1
ATOM 1423 C C . GLU A 1 188 ? -1.532 1.075 12.679 1.00 93.88 188 GLU A C 1
ATOM 1425 O O . GLU A 1 188 ? -1.118 2.212 12.450 1.00 93.88 188 GLU A O 1
ATOM 1430 N N . TYR A 1 189 ? -2.197 0.765 13.783 1.00 91.12 189 TYR A N 1
ATOM 1431 C CA . TYR A 1 189 ? -2.347 1.640 14.924 1.00 91.12 189 TYR A CA 1
ATOM 1432 C C . TYR A 1 189 ? -1.936 0.882 16.180 1.00 91.12 189 TYR A C 1
ATOM 1434 O O . TYR A 1 189 ? -2.533 -0.138 16.521 1.00 91.12 189 TYR A O 1
ATOM 1442 N N . THR A 1 190 ? -0.953 1.421 16.895 1.00 87.88 190 THR A N 1
ATOM 1443 C CA . THR A 1 190 ? -0.522 0.906 18.194 1.00 87.88 190 THR A CA 1
ATOM 1444 C C . THR A 1 190 ? -0.552 2.049 19.196 1.00 87.88 190 THR A C 1
ATOM 1446 O O . THR A 1 190 ? 0.272 2.960 19.126 1.00 87.88 190 THR A O 1
ATOM 1449 N N . SER A 1 191 ? -1.516 2.018 20.119 1.00 82.12 191 SER A N 1
ATOM 1450 C CA . SER A 1 191 ? -1.685 3.058 21.145 1.00 82.12 191 SER A CA 1
ATOM 1451 C C . SER A 1 191 ? -0.413 3.210 22.000 1.00 82.12 191 SER A C 1
ATOM 1453 O O . SER A 1 191 ? 0.166 2.189 22.383 1.00 82.12 191 SER A O 1
ATOM 1455 N N . PRO A 1 192 ? 0.042 4.442 22.320 1.00 81.19 192 PRO A N 1
ATOM 1456 C CA . PRO A 1 192 ? -0.577 5.756 22.073 1.00 81.19 192 PRO A CA 1
ATOM 1457 C C . PRO A 1 192 ? -0.095 6.465 20.787 1.00 81.19 192 PRO A C 1
ATOM 1459 O O . PRO A 1 192 ? -0.230 7.682 20.668 1.00 81.19 192 PRO A O 1
ATOM 1462 N N . ASN A 1 193 ? 0.514 5.744 19.844 1.00 85.81 193 ASN A N 1
ATOM 1463 C CA . ASN A 1 193 ? 1.144 6.347 18.667 1.00 85.81 193 ASN A CA 1
ATOM 1464 C C . ASN A 1 193 ? 0.125 6.791 17.608 1.00 85.81 193 ASN A C 1
ATOM 1466 O O . ASN A 1 193 ? -1.024 6.359 17.608 1.00 85.81 193 ASN A O 1
ATOM 1470 N N . VAL A 1 194 ? 0.561 7.635 16.672 1.00 86.06 194 VAL A N 1
ATOM 1471 C CA . VAL A 1 194 ? -0.239 8.023 15.498 1.00 86.06 194 VAL A CA 1
ATOM 1472 C C . VAL A 1 194 ? -0.334 6.827 14.537 1.00 86.06 194 VAL A C 1
ATOM 1474 O O . VAL A 1 194 ? 0.680 6.158 14.325 1.00 86.06 194 VAL A O 1
ATOM 1477 N N . PRO A 1 195 ? -1.510 6.533 13.951 1.00 89.94 195 PRO A N 1
ATOM 1478 C CA . PRO A 1 195 ? -1.641 5.455 12.977 1.00 89.94 195 PRO A CA 1
ATOM 1479 C C . PRO A 1 195 ? -0.805 5.725 11.724 1.00 89.94 195 PRO A C 1
ATOM 1481 O O . PRO A 1 195 ? -0.695 6.862 11.253 1.00 89.94 195 PRO A O 1
ATOM 1484 N N . THR A 1 196 ? -0.259 4.661 11.152 1.00 92.62 196 THR A N 1
ATOM 1485 C CA . THR A 1 196 ? 0.572 4.719 9.952 1.00 92.62 196 THR A CA 1
ATOM 1486 C C . THR A 1 196 ? 0.040 3.791 8.871 1.00 92.62 196 THR A C 1
ATOM 1488 O O . THR A 1 196 ? -0.647 2.801 9.126 1.00 92.62 196 THR A O 1
ATOM 1491 N N . VAL A 1 197 ? 0.361 4.138 7.632 1.00 94.06 197 VAL A N 1
ATOM 1492 C CA . VAL A 1 197 ? 0.140 3.327 6.440 1.00 94.06 197 VAL A CA 1
ATOM 1493 C C . VAL A 1 197 ? 1.468 3.079 5.756 1.00 94.06 197 VAL A C 1
ATOM 1495 O O . VAL A 1 197 ? 2.287 3.988 5.638 1.00 94.06 197 VAL A O 1
ATOM 1498 N N . SER A 1 198 ? 1.675 1.857 5.287 1.00 94.75 198 SER A N 1
ATOM 1499 C CA . SER A 1 198 ? 2.808 1.485 4.451 1.00 94.75 198 SER A CA 1
ATOM 1500 C C . SER A 1 198 ? 2.313 0.881 3.146 1.00 94.75 198 SER A C 1
ATOM 1502 O O . SER A 1 198 ? 1.391 0.068 3.129 1.00 94.75 198 SER A O 1
ATOM 1504 N N . TYR A 1 199 ? 2.945 1.287 2.054 1.00 92.94 199 TYR A N 1
ATOM 1505 C CA . TYR A 1 199 ? 2.674 0.837 0.698 1.00 92.94 199 TYR A CA 1
ATOM 1506 C C . TYR A 1 199 ? 3.957 0.241 0.125 1.00 92.94 199 TYR A C 1
ATOM 1508 O O . TYR A 1 199 ? 5.021 0.845 0.260 1.00 92.94 199 TYR A O 1
ATOM 1516 N N . SER A 1 200 ? 3.852 -0.904 -0.543 1.00 93.06 200 SER A N 1
ATOM 1517 C CA . SER A 1 200 ? 4.922 -1.465 -1.370 1.00 93.06 200 SER A CA 1
ATOM 1518 C C . SER A 1 200 ? 4.448 -1.526 -2.810 1.00 93.06 200 SER A C 1
ATOM 1520 O O . SER A 1 200 ? 3.386 -2.088 -3.087 1.00 93.06 200 SER A O 1
ATOM 1522 N N . PHE A 1 201 ? 5.234 -0.971 -3.723 1.00 90.56 201 PHE A N 1
ATOM 1523 C CA . PHE A 1 201 ? 4.988 -1.001 -5.156 1.00 90.56 201 PHE A CA 1
ATOM 1524 C C . PHE A 1 201 ? 6.125 -1.721 -5.866 1.00 90.56 201 PHE A C 1
ATOM 1526 O O . PHE A 1 201 ? 7.291 -1.452 -5.594 1.00 90.56 201 PHE A O 1
ATOM 1533 N N . LEU A 1 202 ? 5.784 -2.583 -6.817 1.00 89.38 202 LEU A N 1
ATOM 1534 C CA . LEU A 1 202 ? 6.722 -3.043 -7.834 1.00 89.38 202 LEU A CA 1
ATOM 1535 C C . LEU A 1 202 ? 6.748 -2.011 -8.953 1.00 89.38 202 LEU A C 1
ATOM 1537 O O . LEU A 1 202 ? 5.697 -1.501 -9.342 1.00 89.38 202 LEU A O 1
ATOM 1541 N N . LEU A 1 203 ? 7.930 -1.718 -9.476 1.00 86.88 203 LEU A N 1
ATOM 1542 C CA . LEU A 1 203 ? 8.097 -0.834 -10.623 1.00 86.88 203 LEU A CA 1
ATOM 1543 C C . LEU A 1 203 ? 8.712 -1.594 -11.798 1.00 86.88 203 LEU A C 1
ATOM 1545 O O . LEU A 1 203 ? 9.591 -2.445 -11.619 1.00 86.88 203 LEU A O 1
ATOM 1549 N N . SER A 1 204 ? 8.232 -1.267 -12.993 1.00 82.19 204 SER A N 1
ATOM 1550 C CA . SER A 1 204 ? 8.877 -1.590 -14.264 1.00 82.19 204 SER A CA 1
ATOM 1551 C C . SER A 1 204 ? 9.189 -0.296 -14.996 1.00 82.19 204 SER A C 1
ATOM 1553 O O . SER A 1 204 ? 8.327 0.586 -15.071 1.00 82.19 204 SER A O 1
ATOM 1555 N N . TYR A 1 205 ? 10.403 -0.193 -15.521 1.00 75.38 205 TYR A N 1
ATOM 1556 C CA . TYR A 1 205 ? 10.852 0.921 -16.339 1.00 75.38 205 TYR A CA 1
ATOM 1557 C C . TYR A 1 205 ? 11.490 0.395 -17.626 1.00 75.38 205 TYR A C 1
ATOM 1559 O O . TYR A 1 205 ? 12.477 -0.351 -17.582 1.00 75.38 205 TYR A O 1
ATOM 1567 N N . ASP A 1 206 ? 10.916 0.830 -18.746 1.00 65.19 206 ASP A N 1
ATOM 1568 C CA . ASP A 1 206 ? 11.420 0.590 -20.092 1.00 65.19 206 ASP A CA 1
ATOM 1569 C C . ASP A 1 206 ? 12.263 1.820 -20.468 1.00 65.19 206 ASP A C 1
ATOM 1571 O O . ASP A 1 206 ? 11.727 2.879 -20.805 1.00 65.19 206 ASP A O 1
ATOM 1575 N N . GLY A 1 207 ? 13.578 1.710 -20.270 1.00 55.16 207 GLY A N 1
ATOM 1576 C CA . GLY A 1 207 ? 14.557 2.774 -20.517 1.00 55.16 207 GLY A CA 1
ATOM 1577 C C . GLY A 1 207 ? 15.226 2.686 -21.869 1.00 55.16 207 GLY A C 1
ATOM 1578 O O . GLY A 1 207 ? 15.485 1.545 -22.309 1.00 55.16 207 GLY A O 1
#